Protein AF-0000000071563781 (afdb_homodimer)

Structure (mmCIF, N/CA/C/O backbone):
data_AF-0000000071563781-model_v1
#
loop_
_entity.id
_entity.type
_entity.pdbx_description
1 polymer 'Uncharacterized conserved protein'
#
loop_
_atom_site.group_PDB
_atom_site.id
_atom_site.type_symbol
_atom_site.label_atom_id
_atom_site.label_alt_id
_atom_site.label_comp_id
_atom_site.label_asym_id
_atom_site.label_entity_id
_atom_site.label_seq_id
_atom_site.pdbx_PDB_ins_code
_atom_site.Cartn_x
_atom_site.Cartn_y
_atom_site.Cartn_z
_atom_site.occupancy
_atom_site.B_iso_or_equiv
_atom_site.auth_seq_id
_atom_site.auth_comp_id
_atom_site.auth_asym_id
_atom_site.auth_atom_id
_atom_site.pdbx_PDB_model_num
ATOM 1 N N . MET A 1 1 ? 17.938 18.703 12.531 1 60.34 1 MET A N 1
ATOM 2 C CA . MET A 1 1 ? 17.703 17.344 12.023 1 60.34 1 MET A CA 1
ATOM 3 C C . MET A 1 1 ? 17.688 17.344 10.5 1 60.34 1 MET A C 1
ATOM 5 O O . MET A 1 1 ? 17.578 18.391 9.867 1 60.34 1 MET A O 1
ATOM 9 N N . GLY A 1 2 ? 18.047 16.312 9.844 1 83.38 2 GLY A N 1
ATOM 10 C CA . GLY A 1 2 ? 18.422 16.203 8.445 1 83.38 2 GLY A CA 1
ATOM 11 C C . GLY A 1 2 ? 17.234 15.984 7.523 1 83.38 2 GLY A C 1
ATOM 12 O O . GLY A 1 2 ? 16.078 16.047 7.961 1 83.38 2 GLY A O 1
ATOM 13 N N . GLU A 1 3 ? 17.297 16.219 6.383 1 94.19 3 GLU A N 1
ATOM 14 C CA . GLU A 1 3 ? 16.359 16 5.281 1 94.19 3 GLU A CA 1
ATOM 15 C C . GLU A 1 3 ? 16.484 14.602 4.695 1 94.19 3 GLU A C 1
ATOM 17 O O . GLU A 1 3 ? 17.609 14.117 4.488 1 94.19 3 GLU A O 1
ATOM 22 N N . VAL A 1 4 ? 15.281 13.969 4.625 1 95.5 4 VAL A N 1
ATOM 23 C CA . VAL A 1 4 ? 15.258 12.648 4.004 1 95.5 4 VAL A CA 1
ATOM 24 C C . VAL A 1 4 ? 14.414 12.688 2.734 1 95.5 4 VAL A C 1
ATOM 26 O O . VAL A 1 4 ? 13.492 13.492 2.619 1 95.5 4 VAL A O 1
ATOM 29 N N . HIS A 1 5 ? 14.797 11.805 1.803 1 97.94 5 HIS A N 1
ATOM 30 C CA . HIS A 1 5 ? 14.133 11.766 0.506 1 97.94 5 HIS A CA 1
ATOM 31 C C . HIS A 1 5 ? 13.531 10.391 0.242 1 97.94 5 HIS A C 1
ATOM 33 O O . HIS A 1 5 ? 13.914 9.406 0.873 1 97.94 5 HIS A O 1
ATOM 39 N N . GLY A 1 6 ? 12.531 10.422 -0.615 1 98.25 6 GLY A N 1
ATOM 40 C CA . GLY A 1 6 ? 11.898 9.195 -1.055 1 98.25 6 GLY A CA 1
ATOM 41 C C . GLY A 1 6 ? 11.086 9.359 -2.328 1 98.25 6 GLY A C 1
ATOM 42 O O . GLY A 1 6 ? 11.109 10.43 -2.949 1 98.25 6 GLY A O 1
ATOM 43 N N . SER A 1 7 ? 10.492 8.289 -2.729 1 98.75 7 SER A N 1
ATOM 44 C CA . SER A 1 7 ? 9.664 8.297 -3.932 1 98.75 7 SER A CA 1
ATOM 45 C C . SER A 1 7 ? 8.734 7.086 -3.971 1 98.75 7 SER A C 1
ATOM 47 O O . SER A 1 7 ? 8.914 6.133 -3.211 1 98.75 7 SER A O 1
ATOM 49 N N . CYS A 1 8 ? 7.754 7.258 -4.855 1 98.81 8 CYS A N 1
ATOM 50 C CA . CYS A 1 8 ? 7.02 6.039 -5.191 1 98.81 8 CYS A CA 1
ATOM 51 C C . CYS A 1 8 ? 7.918 5.043 -5.914 1 98.81 8 CYS A C 1
ATOM 53 O O . CYS A 1 8 ? 9.133 5.246 -6.004 1 98.81 8 CYS A O 1
ATOM 55 N N . HIS A 1 9 ? 7.363 3.973 -6.363 1 98.69 9 HIS A N 1
ATOM 56 C CA . HIS A 1 9 ? 8.203 2.932 -6.949 1 98.69 9 HIS A CA 1
ATOM 57 C C . HIS A 1 9 ? 8.633 3.305 -8.359 1 98.69 9 HIS A C 1
ATOM 59 O O . HIS A 1 9 ? 9.781 3.066 -8.75 1 98.69 9 HIS A O 1
ATOM 65 N N . CYS A 1 10 ? 7.75 3.865 -9.195 1 98.62 10 CYS A N 1
ATOM 66 C CA . CYS A 1 10 ? 8.016 4.105 -10.609 1 98.62 10 CYS A CA 1
ATOM 67 C C . CYS A 1 10 ? 8.789 5.402 -10.812 1 98.62 10 CYS A C 1
ATOM 69 O O . CYS A 1 10 ? 9.25 5.695 -11.914 1 98.62 10 CYS A O 1
ATOM 71 N N . GLY A 1 11 ? 8.844 6.246 -9.805 1 98.38 11 GLY A N 1
ATOM 72 C CA . GLY A 1 11 ? 9.617 7.477 -9.883 1 98.38 11 GLY A CA 1
ATOM 73 C C . GLY A 1 11 ? 8.789 8.68 -10.297 1 98.38 11 GLY A C 1
ATOM 74 O O . GLY A 1 11 ? 9.328 9.773 -10.492 1 98.38 11 GLY A O 1
ATOM 75 N N . ALA A 1 12 ? 7.496 8.547 -10.375 1 98.75 12 ALA A N 1
ATOM 76 C CA . ALA A 1 12 ? 6.648 9.641 -10.844 1 98.75 12 ALA A CA 1
ATOM 77 C C . ALA A 1 12 ? 6.34 10.617 -9.711 1 98.75 12 ALA A C 1
ATOM 79 O O . ALA A 1 12 ? 5.902 11.742 -9.953 1 98.75 12 ALA A O 1
ATOM 80 N N . VAL A 1 13 ? 6.406 10.219 -8.484 1 98.88 13 VAL A N 1
ATOM 81 C CA . VAL A 1 13 ? 6.156 11.047 -7.309 1 98.88 13 VAL A CA 1
ATOM 82 C C . VAL A 1 13 ? 7.359 10.992 -6.367 1 98.88 13 VAL A C 1
ATOM 84 O O . VAL A 1 13 ? 7.797 9.906 -5.977 1 98.88 13 VAL A O 1
ATOM 87 N N . HIS A 1 14 ? 7.902 12.094 -5.992 1 98.81 14 HIS A N 1
ATOM 88 C CA . HIS A 1 14 ? 9.023 1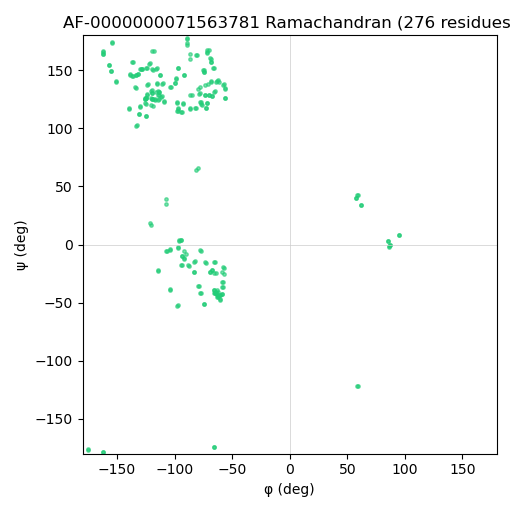2.219 -5.07 1 98.81 14 HIS A CA 1
ATOM 89 C C . HIS A 1 14 ? 8.641 13.023 -3.832 1 98.81 14 HIS A C 1
ATOM 91 O O . HIS A 1 14 ? 7.777 13.898 -3.902 1 98.81 14 HIS A O 1
ATOM 97 N N . VAL A 1 15 ? 9.32 12.703 -2.682 1 98.75 15 VAL A N 1
ATOM 98 C CA . VAL A 1 15 ? 9.07 13.453 -1.456 1 98.75 15 VAL A CA 1
ATOM 99 C C . VAL A 1 15 ? 10.398 13.859 -0.824 1 98.75 15 VAL A C 1
ATOM 101 O O . VAL A 1 15 ? 11.406 13.156 -0.963 1 98.75 15 VAL A O 1
ATOM 104 N N . SER A 1 16 ? 10.383 14.953 -0.236 1 98.56 16 SER A N 1
ATOM 105 C CA . SER A 1 16 ? 11.422 15.438 0.668 1 98.56 16 SER A CA 1
ATOM 106 C C . SER A 1 16 ? 10.836 15.836 2.02 1 98.56 16 SER A C 1
ATOM 108 O O . SER A 1 16 ? 9.883 16.625 2.084 1 98.56 16 SER A O 1
ATOM 110 N N . TYR A 1 17 ? 11.391 15.25 3.078 1 97.94 17 TYR A N 1
ATOM 111 C CA . TYR A 1 17 ? 10.898 15.5 4.43 1 97.94 17 TYR A CA 1
ATOM 112 C C . TYR A 1 17 ? 12.031 15.969 5.336 1 97.94 17 TYR A C 1
ATOM 114 O O . TYR A 1 17 ? 13.047 15.281 5.488 1 97.94 17 TYR A O 1
ATOM 122 N N . ALA A 1 18 ? 11.859 17.172 5.91 1 97.5 18 ALA A N 1
ATOM 123 C CA . ALA A 1 18 ? 12.844 17.75 6.824 1 97.5 18 ALA A CA 1
ATOM 124 C C . ALA A 1 18 ? 12.273 17.875 8.234 1 97.5 18 ALA A C 1
ATOM 126 O O . ALA A 1 18 ? 11.164 18.406 8.414 1 97.5 18 ALA A O 1
ATOM 127 N N . SER A 1 19 ? 12.984 17.391 9.156 1 94.75 19 SER A N 1
ATOM 128 C CA . SER A 1 19 ? 12.609 17.516 10.562 1 94.75 19 SER A CA 1
ATOM 129 C C . SER A 1 19 ? 13.82 17.375 11.477 1 94.75 19 SER A C 1
ATOM 131 O O . SER A 1 19 ? 14.812 16.734 11.102 1 94.75 19 SER A O 1
ATOM 133 N N . ASP A 1 20 ? 13.75 17.969 12.672 1 91.06 20 ASP A N 1
ATOM 134 C CA . ASP A 1 20 ? 14.812 17.812 13.664 1 91.06 20 ASP A CA 1
ATOM 135 C C . ASP A 1 20 ? 14.531 16.641 14.594 1 91.06 20 ASP A C 1
ATOM 137 O O . ASP A 1 20 ? 15.414 16.219 15.344 1 91.06 20 ASP A O 1
ATOM 141 N N . GLY A 1 21 ? 13.32 16.141 14.523 1 85.12 21 GLY A N 1
ATOM 142 C CA . GLY A 1 21 ? 12.938 15.039 15.375 1 85.12 21 GLY A CA 1
ATOM 143 C C . GLY A 1 21 ? 13.219 13.68 14.758 1 85.12 21 GLY A C 1
ATOM 144 O O . GLY A 1 21 ? 13.711 13.594 13.633 1 85.12 21 GLY A O 1
ATOM 145 N N . PRO A 1 22 ? 13.016 12.703 15.547 1 83.31 22 PRO A N 1
ATOM 146 C CA . PRO A 1 22 ? 13.195 11.344 15.031 1 83.31 22 PRO A CA 1
ATOM 147 C C . PRO A 1 22 ? 12.164 10.984 13.961 1 83.31 22 PRO A C 1
ATOM 149 O O . PRO A 1 22 ? 11.078 11.555 13.93 1 83.31 22 PRO A O 1
ATOM 152 N N . LEU A 1 23 ? 12.562 10.062 13.047 1 86.31 23 LEU A N 1
ATOM 153 C CA . LEU A 1 23 ? 11.625 9.5 12.078 1 86.31 23 LEU A CA 1
ATOM 154 C C . LEU A 1 23 ? 10.805 8.375 12.711 1 86.31 23 LEU A C 1
ATOM 156 O O . LEU A 1 23 ? 10.82 7.242 12.227 1 86.31 23 LEU A O 1
ATOM 160 N N . ALA A 1 24 ? 10.023 8.781 13.695 1 88.25 24 ALA A N 1
ATOM 161 C CA . ALA A 1 24 ? 9.211 7.789 14.398 1 88.25 24 ALA A CA 1
ATOM 162 C C . ALA A 1 24 ? 7.977 7.418 13.578 1 88.25 24 ALA A C 1
ATOM 164 O O . ALA A 1 24 ? 7.234 8.297 13.125 1 88.25 24 ALA A O 1
ATOM 165 N N . GLY A 1 25 ? 7.789 6.09 13.438 1 92.88 25 GLY A N 1
ATOM 166 C CA . GLY A 1 25 ? 6.648 5.598 12.688 1 92.88 25 GLY A CA 1
ATOM 167 C C . GLY A 1 25 ? 5.434 5.328 13.555 1 92.88 25 GLY A C 1
ATOM 168 O O . GLY A 1 25 ? 5.566 4.934 14.711 1 92.88 25 GLY A O 1
ATOM 169 N N . ARG A 1 26 ? 4.27 5.57 12.969 1 93.69 26 ARG A N 1
ATOM 170 C CA . ARG A 1 26 ? 2.988 5.238 13.578 1 93.69 26 ARG A CA 1
ATOM 171 C C . ARG A 1 26 ? 2.066 4.551 12.586 1 93.69 26 ARG A C 1
ATOM 173 O O . ARG A 1 26 ? 2.041 4.91 11.406 1 93.69 26 ARG A O 1
ATOM 180 N N . ARG A 1 27 ? 1.264 3.625 13.172 1 95.25 27 ARG A N 1
ATOM 181 C CA . ARG A 1 27 ? 0.258 2.955 12.352 1 95.25 27 ARG A CA 1
ATOM 182 C C . ARG A 1 27 ? -1.148 3.396 12.742 1 95.25 27 ARG A C 1
ATOM 184 O O . ARG A 1 27 ? -1.417 3.666 13.914 1 95.25 27 ARG A O 1
ATOM 191 N N . CYS A 1 28 ? -1.88 3.576 11.719 1 94.88 28 CYS A N 1
ATOM 192 C CA . CYS A 1 28 ? -3.297 3.848 11.938 1 94.88 28 CYS A CA 1
ATOM 193 C C . CYS A 1 28 ? -4.129 2.586 11.75 1 94.88 28 CYS A C 1
ATOM 195 O O . CYS A 1 28 ? -3.938 1.853 10.773 1 94.88 28 CYS A O 1
ATOM 197 N N . GLY A 1 29 ? -5.133 2.383 12.523 1 93.5 29 GLY A N 1
ATOM 198 C CA . GLY A 1 29 ? -5.922 1.161 12.5 1 93.5 29 GLY A CA 1
ATOM 199 C C . GLY A 1 29 ? -7.152 1.259 11.617 1 93.5 29 GLY A C 1
ATOM 200 O O . GLY A 1 29 ? -7.973 0.34 11.586 1 93.5 29 GLY A O 1
ATOM 201 N N . CYS A 1 30 ? -7.32 2.316 10.961 1 95.5 30 CYS A N 1
ATOM 202 C CA . CYS A 1 30 ? -8.5 2.424 10.109 1 95.5 30 CYS A CA 1
ATOM 203 C C . CYS A 1 30 ? -8.406 1.47 8.922 1 95.5 30 CYS A C 1
ATOM 205 O O . CYS A 1 30 ? -7.32 0.994 8.586 1 95.5 30 CYS A O 1
ATOM 207 N N . GLY A 1 31 ? -9.492 1.146 8.305 1 95.75 31 GLY A N 1
ATOM 208 C CA . GLY A 1 31 ? -9.562 0.153 7.242 1 95.75 31 GLY A CA 1
ATOM 209 C C . GLY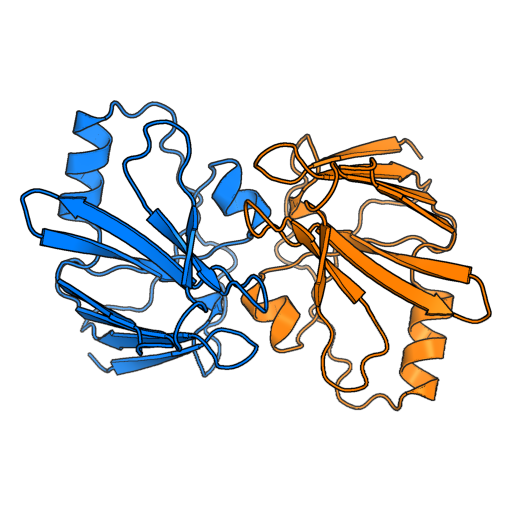 A 1 31 ? -8.664 0.475 6.059 1 95.75 31 GLY A C 1
ATOM 210 O O . GLY A 1 31 ? -8.109 -0.428 5.434 1 95.75 31 GLY A O 1
ATOM 211 N N . PHE A 1 32 ? -8.461 1.747 5.766 1 97.94 32 PHE A N 1
ATOM 212 C CA . PHE A 1 32 ? -7.633 2.143 4.629 1 97.94 32 PHE A CA 1
ATOM 213 C C . PHE A 1 32 ? -6.156 1.924 4.934 1 97.94 32 PHE A C 1
ATOM 215 O O . PHE A 1 32 ? -5.449 1.277 4.156 1 97.94 32 PHE A O 1
ATOM 222 N N . CYS A 1 33 ? -5.707 2.432 6.043 1 97.31 33 CYS A N 1
ATOM 223 C CA . CYS A 1 33 ? -4.289 2.375 6.383 1 97.31 33 CYS A CA 1
ATOM 224 C C . CYS A 1 33 ? -3.838 0.937 6.605 1 97.31 33 CYS A C 1
ATOM 226 O O . CYS A 1 33 ? -2.725 0.566 6.227 1 97.31 33 CYS A O 1
ATOM 228 N N . ARG A 1 34 ? -4.73 0.171 7.25 1 95.5 34 ARG A N 1
ATOM 229 C CA . ARG A 1 34 ? -4.398 -1.233 7.461 1 95.5 34 ARG A CA 1
ATOM 230 C C . ARG A 1 34 ? -4.188 -1.953 6.133 1 95.5 34 ARG A C 1
ATOM 232 O O . ARG A 1 34 ? -3.238 -2.725 5.98 1 95.5 34 ARG A O 1
ATOM 239 N N . ARG A 1 35 ? -5.023 -1.719 5.176 1 97.5 35 ARG A N 1
ATOM 240 C CA . ARG A 1 35 ? -4.957 -2.404 3.889 1 97.5 35 ARG A CA 1
ATOM 241 C C . ARG A 1 35 ? -3.734 -1.958 3.094 1 97.5 35 ARG A C 1
ATOM 243 O O . ARG A 1 35 ? -3.227 -2.703 2.254 1 97.5 35 ARG A O 1
ATOM 250 N N . HIS A 1 36 ? -3.207 -0.781 3.361 1 97.75 36 HIS A N 1
ATOM 251 C CA . HIS A 1 36 ? -2.033 -0.271 2.662 1 97.75 36 HIS A CA 1
ATOM 252 C C . HIS A 1 36 ? -0.753 -0.604 3.42 1 97.75 36 HIS A C 1
ATOM 254 O O . HIS A 1 36 ? 0.349 -0.403 2.904 1 97.75 36 HIS A O 1
ATOM 260 N N . GLY A 1 37 ? -0.897 -1.076 4.602 1 94.38 37 GLY A N 1
ATOM 261 C CA . GLY A 1 37 ? 0.282 -1.325 5.414 1 94.38 37 GLY A CA 1
ATOM 262 C C . GLY A 1 37 ? 1.082 -0.07 5.707 1 94.38 37 GLY A C 1
ATOM 263 O O . GLY A 1 37 ? 2.311 -0.117 5.801 1 94.38 37 GLY A O 1
ATOM 264 N N . SER A 1 38 ? 0.409 1.027 5.852 1 95 38 SER A N 1
ATOM 265 C CA . SER A 1 38 ? 1.101 2.309 5.945 1 95 38 SER A CA 1
ATOM 266 C C . SER A 1 38 ? 1.76 2.48 7.312 1 95 38 SER A C 1
ATOM 268 O O . SER A 1 38 ? 1.287 1.931 8.312 1 95 38 SER A O 1
ATOM 270 N N . LEU A 1 39 ? 2.857 3.176 7.32 1 95.25 39 LEU A N 1
ATOM 271 C CA . LEU A 1 39 ? 3.648 3.598 8.469 1 95.25 39 LEU A CA 1
ATOM 272 C C . LEU A 1 39 ? 4.02 5.074 8.367 1 95.25 39 LEU A C 1
ATOM 274 O O . LEU A 1 39 ? 5.016 5.422 7.727 1 95.25 39 LEU A O 1
ATOM 278 N N . TYR A 1 40 ? 3.303 5.926 9.117 1 96.62 40 TYR A N 1
ATOM 279 C CA . TYR A 1 40 ? 3.461 7.359 8.914 1 96.62 40 TYR A CA 1
ATOM 280 C C . TYR A 1 40 ? 4.438 7.945 9.93 1 96.62 40 TYR A C 1
ATOM 282 O O . TYR A 1 40 ? 4.574 7.434 11.039 1 96.62 40 TYR A O 1
ATOM 290 N N . THR A 1 41 ? 5.082 9.016 9.492 1 95.94 41 THR A N 1
ATOM 291 C CA . THR A 1 41 ? 5.77 9.914 10.414 1 95.94 41 THR A CA 1
ATOM 292 C C . THR A 1 41 ? 5.332 11.359 10.18 1 95.94 41 THR A C 1
ATOM 294 O O . THR A 1 41 ? 4.883 11.703 9.086 1 95.94 41 THR A O 1
ATOM 297 N N . SER A 1 42 ? 5.395 12.07 11.242 1 96.69 42 SER A N 1
ATOM 298 C CA . SER A 1 42 ? 5.086 13.492 11.188 1 96.69 42 SER A CA 1
ATOM 299 C C . SER A 1 42 ? 5.773 14.25 12.328 1 96.69 42 SER A C 1
ATOM 301 O O . SER A 1 42 ? 6.07 13.672 13.375 1 96.69 42 SER A O 1
ATOM 303 N N . ASP A 1 43 ? 6.094 15.453 12.055 1 96.69 43 ASP A N 1
ATOM 304 C CA . ASP A 1 43 ? 6.625 16.453 12.977 1 96.69 43 ASP A CA 1
ATOM 305 C C . ASP A 1 43 ? 6 17.828 12.711 1 96.69 43 ASP A C 1
ATOM 307 O O . ASP A 1 43 ? 6.176 18.406 11.633 1 96.69 43 ASP A O 1
ATOM 311 N N . PRO A 1 44 ? 5.25 18.328 13.766 1 96.75 44 PRO A N 1
ATOM 312 C CA . PRO A 1 44 ? 4.574 19.609 13.539 1 96.75 44 PRO A CA 1
ATOM 313 C C . PRO A 1 44 ? 5.543 20.719 13.141 1 96.75 44 PRO A C 1
ATOM 315 O O . PRO A 1 44 ? 5.145 21.688 12.492 1 96.75 44 PRO A O 1
ATOM 318 N N . ALA A 1 45 ? 6.832 20.562 13.438 1 96.5 45 ALA A N 1
ATOM 319 C CA . ALA A 1 45 ? 7.836 21.562 13.094 1 96.5 45 ALA A CA 1
ATOM 320 C C . ALA A 1 45 ? 8.531 21.219 11.781 1 96.5 45 ALA A C 1
ATOM 322 O O . ALA A 1 45 ? 9.438 21.922 11.344 1 96.5 45 ALA A O 1
ATOM 323 N N . GLY A 1 46 ? 8.086 20.156 11.148 1 97.25 46 GLY A N 1
ATOM 324 C CA . GLY A 1 46 ? 8.742 19.688 9.945 1 97.25 46 GLY A CA 1
ATOM 325 C C . GLY A 1 46 ? 8.203 20.312 8.672 1 97.25 46 GLY A C 1
ATOM 326 O O . GLY A 1 46 ? 7.328 21.188 8.734 1 97.25 46 GLY A O 1
ATOM 327 N N . ARG A 1 47 ? 8.836 19.938 7.555 1 98.25 47 ARG A N 1
ATOM 328 C CA . ARG A 1 47 ? 8.453 20.359 6.215 1 98.25 47 ARG A CA 1
ATOM 329 C C . ARG A 1 47 ? 8.43 19.188 5.246 1 98.25 47 ARG A C 1
ATOM 331 O O . ARG A 1 47 ? 9.328 18.344 5.262 1 98.25 47 ARG A O 1
ATOM 338 N N . LEU A 1 48 ? 7.359 19.141 4.449 1 98.75 48 LEU A N 1
ATOM 339 C CA . LEU A 1 48 ? 7.215 18.109 3.432 1 98.75 48 LEU A CA 1
ATOM 340 C C . LEU A 1 48 ? 6.992 18.734 2.055 1 98.75 48 LEU A C 1
ATOM 342 O O . LEU A 1 48 ? 6.129 19.594 1.891 1 98.75 48 LEU A O 1
ATOM 346 N N . ARG A 1 49 ? 7.816 18.328 1.173 1 98.81 49 ARG A N 1
ATOM 347 C CA . ARG A 1 49 ? 7.621 18.672 -0.233 1 98.81 49 ARG A CA 1
ATOM 348 C C . ARG A 1 49 ? 7.316 17.438 -1.063 1 98.81 49 ARG A C 1
ATOM 350 O O . ARG A 1 49 ? 8 16.422 -0.943 1 98.81 49 ARG A O 1
ATOM 357 N N . ILE A 1 50 ? 6.285 17.5 -1.867 1 98.88 50 ILE A N 1
ATOM 358 C CA . ILE A 1 50 ? 5.898 16.438 -2.789 1 98.88 50 ILE A CA 1
ATOM 359 C C . ILE A 1 50 ? 5.953 16.953 -4.227 1 98.88 50 ILE A C 1
ATOM 361 O O . ILE A 1 50 ? 5.363 17.984 -4.543 1 98.88 50 ILE A O 1
ATOM 365 N N . GLU A 1 51 ? 6.688 16.25 -5.016 1 98.81 51 GLU A N 1
ATOM 366 C CA . GLU A 1 51 ? 6.789 16.578 -6.438 1 98.81 51 GLU A CA 1
ATOM 367 C C . GLU A 1 51 ? 6.297 15.422 -7.301 1 98.81 51 GLU A C 1
ATOM 369 O O . GLU A 1 51 ? 6.723 14.273 -7.121 1 98.81 51 GLU A O 1
ATOM 374 N N . ALA A 1 52 ? 5.414 15.734 -8.266 1 98.75 52 ALA A N 1
ATOM 375 C CA . ALA A 1 52 ? 4.84 14.695 -9.109 1 98.75 52 ALA A CA 1
ATOM 376 C C . ALA A 1 52 ? 4.809 15.125 -10.57 1 98.75 52 ALA A C 1
ATOM 378 O O . ALA A 1 52 ? 4.594 16.297 -10.875 1 98.75 52 ALA A O 1
ATOM 379 N N . VAL A 1 53 ? 5.027 14.109 -11.398 1 98 53 VAL A N 1
ATOM 380 C CA . VAL A 1 53 ? 4.785 14.367 -12.812 1 98 53 VAL A CA 1
ATOM 381 C C . VAL A 1 53 ? 3.291 14.57 -13.055 1 98 53 VAL A C 1
ATOM 383 O O . VAL A 1 53 ? 2.463 14.148 -12.242 1 98 53 VAL A O 1
ATOM 386 N N . GLY A 1 54 ? 3.008 15.25 -14.133 1 96.5 54 GLY A N 1
ATOM 387 C CA . GLY A 1 54 ? 1.611 15.531 -14.422 1 96.5 54 GLY A CA 1
ATOM 388 C C . GLY A 1 54 ? 0.749 14.289 -14.492 1 96.5 54 GLY A C 1
ATOM 389 O O . GLY A 1 54 ? 1.09 13.336 -15.195 1 96.5 54 GLY A O 1
ATOM 390 N N . GLY A 1 55 ? -0.303 14.266 -13.734 1 96.5 55 GLY A N 1
ATOM 391 C CA . GLY A 1 55 ? -1.255 13.164 -13.781 1 96.5 55 GLY A CA 1
ATOM 392 C C . GLY A 1 55 ? -0.857 11.992 -12.898 1 96.5 55 GLY A C 1
ATOM 393 O O . GLY A 1 55 ? -1.577 11 -12.82 1 96.5 55 GLY A O 1
ATOM 394 N N . ALA A 1 56 ? 0.223 12.094 -12.148 1 97.94 56 ALA A N 1
ATOM 395 C CA . ALA A 1 56 ? 0.749 10.945 -11.414 1 97.94 56 ALA A CA 1
ATOM 396 C C . ALA A 1 56 ? 0.216 10.914 -9.984 1 97.94 56 ALA A C 1
ATOM 398 O O . ALA A 1 56 ? 0.329 9.898 -9.297 1 97.94 56 ALA A O 1
ATOM 399 N N . LEU A 1 57 ? -0.279 12.023 -9.539 1 98.12 57 LEU A N 1
ATOM 400 C CA . LEU A 1 57 ? -0.755 12.078 -8.156 1 98.12 57 LEU A CA 1
ATOM 401 C C . LEU A 1 57 ? -2.264 11.867 -8.094 1 98.12 57 LEU A C 1
ATOM 403 O O . LEU A 1 57 ? -3.027 12.633 -8.695 1 98.12 57 LEU A O 1
ATOM 407 N N . SER A 1 58 ? -2.666 10.836 -7.461 1 98 58 SER A N 1
ATOM 408 C CA . SER A 1 58 ? -4.074 10.555 -7.215 1 98 58 SER A CA 1
ATOM 409 C C . SER A 1 58 ? -4.457 10.867 -5.77 1 98 58 SER A C 1
ATOM 411 O O . SER A 1 58 ? -3.697 10.57 -4.848 1 98 58 SER A O 1
ATOM 413 N N . ARG A 1 59 ? -5.551 11.492 -5.559 1 98.5 59 ARG A N 1
ATOM 414 C CA . ARG A 1 59 ? -6.082 11.82 -4.238 1 98.5 59 ARG A CA 1
ATOM 415 C C . ARG A 1 59 ? -7.32 10.977 -3.924 1 98.5 59 ARG A C 1
ATOM 417 O O . ARG A 1 59 ? -8.281 10.969 -4.691 1 98.5 59 ARG A O 1
ATOM 424 N N . TYR A 1 60 ? -7.27 10.281 -2.859 1 98.81 60 TYR A N 1
ATOM 425 C CA . TYR A 1 60 ? -8.383 9.453 -2.402 1 98.81 60 TYR A CA 1
ATOM 426 C C . TYR A 1 60 ? -8.922 9.961 -1.071 1 98.81 60 TYR A C 1
ATOM 428 O O . TYR A 1 60 ? -8.156 10.266 -0.154 1 98.81 60 TYR A O 1
ATOM 436 N N . ARG A 1 61 ? -10.227 10.102 -1.007 1 98.25 61 ARG A N 1
ATOM 437 C CA . ARG A 1 61 ? -10.93 10.523 0.202 1 98.25 61 ARG A CA 1
ATOM 438 C C . ARG A 1 61 ? -11.992 9.508 0.6 1 98.25 61 ARG A C 1
ATOM 440 O O . ARG A 1 61 ? -12.555 8.828 -0.257 1 98.25 61 ARG A O 1
ATOM 447 N N . PHE A 1 62 ? -12.266 9.453 1.867 1 96.75 62 PHE A N 1
ATOM 448 C CA . PHE A 1 62 ? -13.336 8.602 2.385 1 96.75 62 PHE A CA 1
ATOM 449 C C . PHE A 1 62 ? -13.867 9.148 3.705 1 96.75 62 PHE A C 1
ATOM 451 O O . PHE A 1 62 ? -13.352 10.141 4.227 1 96.75 62 PHE A O 1
ATOM 458 N N . GLY A 1 63 ? -14.945 8.508 4.172 1 92.75 63 GLY A N 1
ATOM 459 C CA . GLY A 1 63 ? -15.5 8.953 5.441 1 92.75 63 GLY A CA 1
ATOM 460 C C . GLY A 1 63 ? -15.922 10.406 5.43 1 92.75 63 GLY A C 1
ATOM 461 O O . GLY A 1 63 ? -16.719 10.828 4.578 1 92.75 63 GLY A O 1
ATOM 462 N N . GLN A 1 64 ? -15.312 11.172 6.359 1 91.06 64 GLN A N 1
ATOM 463 C CA . GLN A 1 64 ? -15.664 12.578 6.492 1 91.06 64 GLN A CA 1
ATOM 464 C C . GLN A 1 64 ? -15.008 13.414 5.398 1 91.06 64 GLN A C 1
ATOM 466 O O . GLN A 1 64 ? -15.312 14.602 5.25 1 91.06 64 GLN A O 1
ATOM 471 N N . ARG A 1 65 ? -14.188 12.828 4.586 1 95.06 65 ARG A N 1
ATOM 472 C CA . ARG A 1 65 ? -13.562 13.453 3.428 1 95.06 65 ARG A CA 1
ATOM 473 C C . ARG A 1 65 ? -12.75 14.68 3.84 1 95.06 65 ARG A C 1
ATOM 475 O O . ARG A 1 65 ? -12.781 15.711 3.17 1 95.06 65 ARG A O 1
ATOM 482 N N . THR A 1 66 ? -11.977 14.531 4.992 1 94.94 66 THR A N 1
ATOM 483 C CA . THR A 1 66 ? -11.242 15.664 5.539 1 94.94 66 THR A CA 1
ATOM 484 C C . THR A 1 66 ? -9.758 15.547 5.219 1 94.94 66 THR A C 1
ATOM 486 O O . THR A 1 66 ? -8.977 16.438 5.547 1 94.94 66 THR A O 1
ATOM 489 N N . ALA A 1 67 ? -9.391 14.438 4.594 1 98 67 ALA A N 1
ATOM 490 C CA . ALA A 1 67 ? -7.98 14.25 4.254 1 98 67 ALA A CA 1
ATOM 491 C C . ALA A 1 67 ? -7.828 13.648 2.859 1 98 67 ALA A C 1
ATOM 493 O O . ALA A 1 67 ? -8.68 12.883 2.41 1 98 67 ALA A O 1
ATOM 494 N N . ASP A 1 68 ? -6.789 14.062 2.219 1 98.62 68 ASP A N 1
ATOM 495 C CA . ASP A 1 68 ? -6.379 13.469 0.95 1 98.62 68 ASP A CA 1
ATOM 496 C C . ASP A 1 68 ? -5.281 12.422 1.158 1 98.62 68 ASP A C 1
ATOM 498 O O . ASP A 1 68 ? -4.184 12.75 1.606 1 98.62 68 ASP A O 1
ATOM 502 N N . PHE A 1 69 ? -5.613 11.203 0.862 1 98.88 69 PHE A N 1
ATOM 503 C CA . PHE A 1 69 ? -4.574 10.18 0.781 1 98.88 69 PHE A CA 1
ATOM 504 C C . PHE A 1 69 ? -3.949 10.148 -0.608 1 98.88 69 PHE A C 1
ATOM 506 O O . PHE A 1 69 ? -4.641 9.922 -1.602 1 98.88 69 PHE A O 1
ATOM 513 N N . LEU A 1 70 ? -2.672 10.445 -0.668 1 98.94 70 LEU A N 1
ATOM 514 C CA . LEU A 1 70 ? -1.97 10.688 -1.923 1 98.94 70 LEU A CA 1
ATOM 515 C C . LEU A 1 70 ? -1.31 9.414 -2.436 1 98.94 70 LEU A C 1
ATOM 517 O O . LEU A 1 70 ? -0.39 8.891 -1.804 1 98.94 70 LEU A O 1
ATOM 521 N N . LEU A 1 71 ? -1.807 8.938 -3.574 1 98.88 71 LEU A N 1
ATOM 522 C CA . LEU A 1 71 ? -1.306 7.73 -4.215 1 98.88 71 LEU A CA 1
ATOM 523 C C . LEU A 1 71 ? -0.625 8.062 -5.539 1 98.88 71 LEU A C 1
ATOM 525 O O . LEU A 1 71 ? -1.031 8.992 -6.238 1 98.88 71 LEU A O 1
ATOM 529 N N . CYS A 1 72 ? 0.403 7.32 -5.855 1 98.88 72 CYS A N 1
ATOM 530 C CA . CYS A 1 72 ? 0.846 7.348 -7.246 1 98.88 72 CYS A CA 1
ATOM 531 C C . CYS A 1 72 ? -0.166 6.66 -8.156 1 98.88 72 CYS A C 1
ATOM 533 O O . CYS A 1 72 ? -0.503 5.496 -7.945 1 98.88 72 CYS A O 1
ATOM 535 N N . ALA A 1 73 ? -0.562 7.293 -9.188 1 98.19 73 ALA A N 1
ATOM 536 C CA . ALA A 1 73 ? -1.583 6.781 -10.094 1 98.19 73 ALA A CA 1
ATOM 537 C C . ALA A 1 73 ? -1.034 5.641 -10.953 1 98.19 73 ALA A C 1
ATOM 539 O O . ALA A 1 73 ? -1.799 4.898 -11.57 1 98.19 73 ALA A O 1
ATOM 540 N N . ARG A 1 74 ? 0.255 5.488 -11 1 98.12 74 ARG A N 1
ATOM 541 C CA . ARG A 1 74 ? 0.888 4.5 -11.867 1 98.12 74 ARG A CA 1
ATOM 542 C C . ARG A 1 74 ? 1.221 3.229 -11.094 1 98.12 74 ARG A C 1
ATOM 544 O O . ARG A 1 74 ? 0.758 2.141 -11.445 1 98.12 74 ARG A O 1
ATOM 551 N N . CYS A 1 75 ? 1.927 3.383 -9.984 1 98.81 75 CYS A N 1
ATOM 552 C CA . CYS A 1 75 ? 2.396 2.191 -9.289 1 98.81 75 CYS A CA 1
ATOM 553 C C . CYS A 1 75 ? 1.601 1.959 -8.008 1 98.81 75 CYS A C 1
ATOM 555 O O . CYS A 1 75 ? 1.786 0.945 -7.332 1 98.81 75 CYS A O 1
ATOM 557 N N . GLY A 1 76 ? 0.731 2.842 -7.621 1 98.75 76 GLY A N 1
ATOM 558 C CA . GLY A 1 76 ? -0.25 2.615 -6.57 1 98.75 76 GLY A CA 1
ATOM 559 C C . GLY A 1 76 ? 0.277 2.926 -5.184 1 98.75 76 GLY A C 1
ATOM 560 O O . GLY A 1 76 ? -0.465 2.854 -4.203 1 98.75 76 GLY A O 1
ATOM 561 N N . VAL A 1 77 ? 1.545 3.35 -5.078 1 98.88 77 VAL A N 1
ATOM 562 C CA . VAL A 1 77 ? 2.156 3.547 -3.77 1 98.88 77 VAL A CA 1
ATOM 563 C C . VAL A 1 77 ? 1.483 4.715 -3.053 1 98.88 77 VAL A C 1
ATOM 565 O O . VAL A 1 77 ? 1.271 5.773 -3.646 1 98.88 77 VAL A O 1
ATOM 568 N N . LEU A 1 78 ? 1.039 4.469 -1.809 1 98.88 78 LEU A N 1
ATOM 569 C CA . LEU A 1 78 ? 0.592 5.523 -0.908 1 98.88 78 LEU A CA 1
ATOM 570 C C . LEU A 1 78 ? 1.775 6.336 -0.393 1 98.88 78 LEU A C 1
ATOM 572 O O . LEU A 1 78 ? 2.613 5.82 0.349 1 98.88 78 LEU A O 1
ATOM 576 N N . VAL A 1 79 ? 1.842 7.641 -0.693 1 98.81 79 VAL A N 1
ATOM 577 C CA . VAL A 1 79 ? 3.062 8.391 -0.422 1 98.81 79 VAL A CA 1
ATOM 578 C C . VAL A 1 79 ? 2.871 9.258 0.817 1 98.81 79 VAL A C 1
ATOM 580 O O . VAL A 1 79 ? 3.805 9.453 1.601 1 98.81 79 VAL A O 1
ATOM 583 N N . ALA A 1 80 ? 1.684 9.844 0.966 1 98.88 80 ALA A N 1
ATOM 584 C CA . ALA A 1 80 ? 1.433 10.797 2.047 1 98.88 80 ALA A CA 1
ATOM 585 C C . ALA A 1 80 ? -0.065 10.977 2.277 1 98.88 80 ALA A C 1
ATOM 587 O O . ALA A 1 80 ? -0.885 10.492 1.496 1 98.88 80 ALA A O 1
ATOM 588 N N . VAL A 1 81 ? -0.384 11.555 3.354 1 98.88 81 VAL A N 1
ATOM 589 C CA . VAL A 1 81 ? -1.726 12.047 3.654 1 98.88 81 VAL A CA 1
ATOM 590 C C . VAL A 1 81 ? -1.675 13.539 3.969 1 98.88 81 VAL A C 1
ATOM 592 O O . VAL A 1 81 ? -0.741 14.008 4.621 1 98.88 81 VAL A O 1
ATOM 595 N N . THR A 1 82 ? -2.654 14.312 3.451 1 98.88 82 THR A N 1
ATOM 596 C CA . THR A 1 82 ? -2.664 15.75 3.701 1 98.88 82 THR A CA 1
ATOM 597 C C . THR A 1 82 ? -4.074 16.234 4.027 1 98.88 82 THR A C 1
ATOM 599 O O . THR A 1 82 ? -5.055 15.547 3.729 1 98.88 82 THR A O 1
ATOM 602 N N . ALA A 1 83 ? -4.129 17.297 4.68 1 98.56 83 ALA A N 1
ATOM 603 C CA . ALA A 1 83 ? -5.379 18 4.957 1 98.56 83 ALA A CA 1
ATOM 604 C C . ALA A 1 83 ? -5.148 19.5 5.102 1 98.56 83 ALA A C 1
ATOM 606 O O . ALA A 1 83 ? -4.145 19.922 5.672 1 98.56 83 ALA A O 1
ATOM 607 N N . GLU A 1 84 ? -6.086 20.266 4.57 1 97.75 84 GLU A N 1
ATOM 608 C CA . GLU A 1 84 ? -6.074 21.703 4.82 1 97.75 84 GLU A CA 1
ATOM 609 C C . GLU A 1 84 ? -6.719 22.031 6.16 1 97.75 84 GLU A C 1
ATOM 611 O O . GLU A 1 84 ? -7.898 21.75 6.375 1 97.75 84 GLU A O 1
ATOM 616 N N . ILE A 1 85 ? -5.949 22.594 7.035 1 97.5 85 ILE A N 1
ATOM 617 C CA . ILE A 1 85 ? -6.426 22.984 8.359 1 97.5 85 ILE A CA 1
ATOM 618 C C . ILE A 1 85 ? -6.141 24.469 8.602 1 97.5 85 ILE A C 1
ATOM 620 O O . ILE A 1 85 ? -4.98 24.859 8.719 1 97.5 85 ILE A O 1
ATOM 624 N N . ASP A 1 86 ? -7.176 25.266 8.633 1 94.44 86 ASP A N 1
ATOM 625 C CA . ASP A 1 86 ? -7.066 26.688 8.891 1 94.44 86 ASP A CA 1
ATOM 626 C C . ASP A 1 86 ? -6.148 27.359 7.867 1 94.44 86 ASP A C 1
ATOM 628 O O . ASP A 1 86 ? -5.25 28.125 8.234 1 94.44 86 ASP A O 1
ATOM 632 N N . GLY A 1 87 ? -6.262 26.953 6.691 1 96.19 87 GLY A N 1
ATOM 633 C CA . GLY A 1 87 ? -5.547 27.578 5.594 1 96.19 87 GLY A CA 1
ATOM 634 C C . GLY A 1 87 ? -4.145 27.031 5.402 1 96.19 87 GLY A C 1
ATOM 635 O O . GLY A 1 87 ? -3.4 27.5 4.539 1 96.19 87 GLY A O 1
ATOM 636 N N . THR A 1 88 ? -3.748 26.125 6.207 1 97.56 88 THR A N 1
ATOM 637 C CA . THR A 1 88 ? -2.424 25.516 6.117 1 97.56 88 THR A CA 1
ATOM 638 C C . THR A 1 88 ? -2.529 24.047 5.695 1 97.56 88 THR A C 1
ATOM 640 O O . THR A 1 88 ? -3.334 23.297 6.25 1 97.56 88 THR A O 1
ATOM 643 N N . LEU A 1 89 ? -1.771 23.719 4.617 1 98.69 89 LEU A N 1
ATOM 644 C CA . LEU A 1 89 ? -1.693 22.312 4.254 1 98.69 89 LEU A CA 1
ATOM 645 C C . LEU A 1 89 ? -0.771 21.547 5.203 1 98.69 89 LEU A C 1
ATOM 647 O O . LEU A 1 89 ? 0.398 21.906 5.355 1 98.69 89 LEU A O 1
ATOM 651 N N . ARG A 1 90 ? -1.325 20.547 5.891 1 98.81 90 ARG A N 1
ATOM 652 C CA . ARG A 1 90 ? -0.597 19.688 6.828 1 98.81 90 ARG A CA 1
ATOM 653 C C . ARG A 1 90 ? -0.614 18.234 6.375 1 98.81 90 ARG A C 1
ATOM 655 O O . ARG A 1 90 ? -1.33 17.891 5.434 1 98.81 90 ARG A O 1
ATOM 662 N N . GLY A 1 91 ? 0.265 17.453 7.016 1 98.69 91 GLY A N 1
ATOM 663 C CA . GLY A 1 91 ? 0.204 16.094 6.539 1 98.69 91 GLY A CA 1
ATOM 664 C C . GLY A 1 91 ? 1.095 15.141 7.32 1 98.69 91 GLY A C 1
ATOM 665 O O . GLY A 1 91 ? 1.55 15.477 8.414 1 98.69 91 GLY A O 1
ATOM 666 N N . GLY A 1 92 ? 1.138 13.953 6.91 1 98.44 92 GLY A N 1
ATOM 667 C CA . GLY A 1 92 ? 2.074 12.891 7.234 1 98.44 92 GLY A CA 1
ATOM 668 C C . GLY A 1 92 ? 2.652 12.211 6.008 1 98.44 92 GLY A C 1
ATOM 669 O O . GLY A 1 92 ? 2.016 12.172 4.953 1 98.44 92 GLY A O 1
ATOM 670 N N . VAL A 1 93 ? 3.836 11.727 6.172 1 98.56 93 VAL A N 1
ATOM 671 C CA . VAL A 1 93 ? 4.477 11.047 5.051 1 98.56 93 VAL A CA 1
ATOM 672 C C . VAL A 1 93 ? 4.691 9.578 5.391 1 98.56 93 VAL A C 1
ATOM 674 O O . VAL A 1 93 ? 5.02 9.234 6.527 1 98.56 93 VAL A O 1
ATOM 677 N N . ASN A 1 94 ? 4.445 8.703 4.422 1 98.19 94 ASN A N 1
ATOM 678 C CA . ASN A 1 94 ? 4.664 7.27 4.582 1 98.19 94 ASN A CA 1
ATOM 679 C C . ASN A 1 94 ? 6.148 6.926 4.609 1 98.19 94 ASN A C 1
ATOM 681 O O . ASN A 1 94 ? 6.867 7.176 3.637 1 98.19 94 ASN A O 1
ATOM 685 N N . LEU A 1 95 ? 6.602 6.324 5.629 1 96.69 95 LEU A N 1
ATOM 686 C CA . LEU A 1 95 ? 8.016 5.996 5.785 1 96.69 95 LEU A CA 1
ATOM 687 C C . LEU A 1 95 ? 8.445 4.938 4.773 1 96.69 95 LEU A C 1
ATOM 689 O O . LEU A 1 95 ? 9.625 4.828 4.449 1 96.69 95 LEU A O 1
ATOM 693 N N . ALA A 1 96 ? 7.484 4.207 4.293 1 96.19 96 ALA A N 1
ATOM 694 C CA . ALA A 1 96 ? 7.785 3.1 3.389 1 96.19 96 ALA A CA 1
ATOM 695 C C . ALA A 1 96 ? 8.375 3.607 2.076 1 96.19 96 ALA A C 1
ATOM 697 O O . ALA A 1 96 ? 8.977 2.84 1.319 1 96.19 96 ALA A O 1
ATOM 698 N N . VAL A 1 97 ? 8.266 4.898 1.769 1 97.81 97 VAL A N 1
ATOM 699 C CA . VAL A 1 97 ? 8.711 5.402 0.475 1 97.81 97 VAL A CA 1
ATOM 700 C C . VAL A 1 97 ? 10.117 5.977 0.604 1 97.81 97 VAL A C 1
ATOM 702 O O . VAL A 1 97 ? 10.727 6.387 -0.39 1 97.81 97 VAL A O 1
ATOM 705 N N . MET A 1 98 ? 10.656 5.98 1.821 1 96.44 98 MET A N 1
ATOM 706 C CA . MET A 1 98 ? 11.93 6.652 2.049 1 96.44 98 MET A CA 1
ATOM 707 C C . MET A 1 98 ? 13.086 5.844 1.472 1 96.44 98 MET A C 1
ATOM 709 O O . MET A 1 98 ? 13.039 4.613 1.455 1 96.44 98 MET A O 1
ATOM 713 N N . ASP A 1 99 ? 14.062 6.578 1.088 1 94.12 99 ASP A N 1
ATOM 714 C CA . ASP A 1 99 ? 15.305 5.992 0.597 1 94.12 99 ASP A CA 1
ATOM 715 C C . ASP A 1 99 ? 16.516 6.609 1.297 1 94.12 99 ASP A C 1
ATOM 717 O O . ASP A 1 99 ? 16.75 7.816 1.192 1 94.12 99 ASP A O 1
ATOM 721 N N . PRO A 1 100 ? 17.375 5.906 2.039 1 91.19 100 PRO A N 1
ATOM 722 C CA . PRO A 1 100 ? 17.203 4.453 2.127 1 91.19 100 PRO A CA 1
ATOM 723 C C . PRO A 1 100 ? 15.992 4.051 2.971 1 91.19 100 PRO A C 1
ATOM 725 O O . PRO A 1 100 ? 15.453 4.875 3.713 1 91.19 100 PRO A O 1
ATOM 728 N N . PRO A 1 101 ? 15.609 2.801 2.846 1 89.06 101 PRO A N 1
ATOM 729 C CA . PRO A 1 101 ? 14.461 2.344 3.627 1 89.06 101 PRO A CA 1
ATOM 730 C C . PRO A 1 101 ? 14.656 2.529 5.129 1 89.06 101 PRO A C 1
ATOM 732 O O . PRO A 1 101 ? 15.75 2.311 5.645 1 89.06 101 PRO A O 1
ATOM 735 N N . VAL A 1 102 ? 13.555 2.986 5.68 1 83.69 102 VAL A N 1
ATOM 736 C CA . VAL A 1 102 ? 13.508 3.064 7.137 1 83.69 102 VAL A CA 1
ATOM 737 C C . VAL A 1 102 ? 12.906 1.78 7.699 1 83.69 102 VAL A C 1
ATOM 739 O O . VAL A 1 102 ? 11.781 1.407 7.352 1 83.69 102 VAL A O 1
ATOM 742 N N . PRO A 1 103 ? 13.633 1.124 8.508 1 78.38 103 PRO A N 1
ATOM 743 C CA . PRO A 1 103 ? 13.094 -0.113 9.078 1 78.38 103 PRO A CA 1
ATOM 744 C C . PRO A 1 103 ? 11.891 0.131 9.984 1 78.38 103 PRO A C 1
ATOM 746 O O . PRO A 1 103 ? 11.898 1.062 10.797 1 78.38 103 PRO A O 1
ATOM 749 N N . ALA A 1 104 ? 10.875 -0.705 9.664 1 75.44 104 ALA A N 1
ATOM 750 C CA . ALA A 1 104 ? 9.734 -0.648 10.578 1 75.44 104 ALA A CA 1
ATOM 751 C C . ALA A 1 104 ? 10.062 -1.336 11.898 1 75.44 104 ALA A C 1
ATOM 753 O O . ALA A 1 104 ? 10.625 -2.434 11.914 1 75.44 104 ALA A O 1
ATOM 754 N N . ALA A 1 105 ? 9.789 -0.543 12.945 1 73.44 105 ALA A N 1
ATOM 755 C CA . ALA A 1 105 ? 9.938 -1.173 14.258 1 73.44 105 ALA A CA 1
ATOM 756 C C . ALA A 1 105 ? 8.742 -2.066 14.578 1 73.44 105 ALA A C 1
ATOM 758 O O . ALA A 1 105 ? 7.598 -1.727 14.25 1 73.44 105 ALA A O 1
ATOM 759 N N . ALA A 1 106 ? 9.023 -3.229 15.078 1 72.06 106 ALA A N 1
ATOM 760 C CA . ALA A 1 106 ? 7.996 -4.203 15.43 1 72.06 106 ALA A CA 1
ATOM 761 C C . ALA A 1 106 ? 7.008 -3.621 16.438 1 72.06 106 ALA A C 1
ATOM 763 O O . ALA A 1 106 ? 5.848 -4.031 16.484 1 72.06 106 ALA A O 1
ATOM 764 N N . ASP A 1 107 ? 7.398 -2.709 17.156 1 80.81 107 ASP A N 1
ATOM 765 C CA . ASP A 1 107 ? 6.57 -2.215 18.25 1 80.81 107 ASP A CA 1
ATOM 766 C C . ASP A 1 107 ? 5.984 -0.845 17.922 1 80.81 107 ASP A C 1
ATOM 768 O O . ASP A 1 107 ? 5.867 0.015 18.797 1 80.81 107 ASP A O 1
ATOM 772 N N . VAL A 1 108 ? 5.625 -0.702 16.75 1 87.12 108 VAL A N 1
ATOM 773 C CA . VAL A 1 108 ? 4.98 0.55 16.359 1 87.12 108 VAL A CA 1
ATOM 774 C C . VAL A 1 108 ? 3.521 0.543 16.812 1 87.12 108 VAL A C 1
ATOM 776 O O . VAL A 1 108 ? 2.783 -0.402 16.531 1 87.12 108 VAL A O 1
ATOM 779 N N . PRO A 1 109 ? 3.143 1.504 17.594 1 85.31 109 PRO A N 1
ATOM 780 C CA . PRO A 1 109 ? 1.761 1.57 18.078 1 85.31 109 PRO A CA 1
ATOM 781 C C . PRO A 1 109 ? 0.749 1.708 16.938 1 85.31 109 PRO A C 1
ATOM 783 O O . PRO A 1 109 ? 1.028 2.369 15.93 1 85.31 109 PRO A O 1
ATOM 786 N N . VAL A 1 110 ? -0.344 1.008 17.094 1 92.75 110 VAL A N 1
ATOM 787 C CA . VAL A 1 110 ? -1.49 1.209 16.219 1 92.75 110 VAL A CA 1
ATOM 788 C C . VAL A 1 110 ? -2.508 2.123 16.891 1 92.75 110 VAL A C 1
ATOM 790 O O . VAL A 1 110 ? -2.977 1.833 18 1 92.75 110 VAL A O 1
ATOM 793 N N . MET A 1 111 ? -2.773 3.205 16.203 1 94.56 111 MET A N 1
ATOM 794 C CA . MET A 1 111 ? -3.713 4.184 16.734 1 94.56 111 MET A CA 1
ATOM 795 C C . MET A 1 111 ? -5.09 4.02 16.109 1 94.56 111 MET A C 1
ATOM 797 O O . MET A 1 111 ? -5.203 3.725 14.914 1 94.56 111 MET A O 1
ATOM 801 N N . ASN A 1 112 ? -6.059 4.152 16.969 1 94.25 112 ASN A N 1
ATOM 802 C CA . ASN A 1 112 ? -7.441 4.098 16.516 1 94.25 112 ASN A CA 1
ATOM 803 C C . ASN A 1 112 ? -8.164 5.418 16.766 1 94.25 112 ASN A C 1
ATOM 805 O O . ASN A 1 112 ? -8.25 5.883 17.906 1 94.25 112 ASN A O 1
ATOM 809 N N . PHE A 1 113 ? -8.703 5.961 15.688 1 94.81 113 PHE A N 1
ATOM 810 C CA . PHE A 1 113 ? -9.312 7.281 15.805 1 94.81 113 PHE A CA 1
ATOM 811 C C . PHE A 1 113 ? -10.781 7.234 15.422 1 94.81 113 PHE A C 1
ATOM 813 O O . PHE A 1 113 ? -11.391 8.273 15.141 1 94.81 113 PHE A O 1
ATOM 820 N N . ASP A 1 114 ? -11.406 6.105 15.375 1 91.06 114 ASP A N 1
ATOM 821 C CA . ASP A 1 114 ? -12.758 5.906 14.859 1 91.06 114 ASP A CA 1
ATOM 822 C C . ASP A 1 114 ? -13.789 6.66 15.703 1 91.06 114 ASP A C 1
ATOM 824 O O . ASP A 1 114 ? -14.828 7.074 15.188 1 91.06 114 ASP A O 1
ATOM 828 N N . ALA A 1 115 ? -13.445 6.91 16.922 1 93.75 115 ALA A N 1
ATOM 829 C CA . ALA A 1 115 ? -14.414 7.512 17.828 1 93.75 115 ALA A CA 1
ATOM 830 C C . ALA A 1 115 ? -14.312 9.031 17.812 1 93.75 115 ALA A C 1
ATOM 832 O O . ALA A 1 115 ? -15.141 9.727 18.406 1 93.75 115 ALA A O 1
ATOM 833 N N . GLU A 1 116 ? -13.367 9.547 17.125 1 95.25 116 GLU A N 1
ATOM 834 C CA . GLU A 1 116 ? -13.172 10.992 17.109 1 95.25 116 GLU A CA 1
ATOM 835 C C . GLU A 1 116 ? -14.25 11.688 16.281 1 95.25 116 GLU A C 1
ATOM 837 O O . GLU A 1 116 ? -14.617 11.219 15.203 1 95.25 116 GLU A O 1
ATOM 842 N N . THR A 1 117 ? -14.719 12.812 16.859 1 95.25 117 THR A N 1
ATOM 843 C CA . THR A 1 117 ? -15.5 13.742 16.047 1 95.25 117 THR A CA 1
ATOM 844 C C . THR A 1 117 ? -14.617 14.453 15.023 1 95.25 117 THR A C 1
ATOM 846 O O . THR A 1 117 ? -13.383 14.375 15.109 1 95.25 117 THR A O 1
ATOM 849 N N . GLU A 1 118 ? -15.273 15.094 14.117 1 94.88 118 GLU A N 1
ATOM 850 C CA . GLU A 1 118 ? -14.5 15.844 13.125 1 94.88 118 GLU A CA 1
ATOM 851 C C . GLU A 1 118 ? -13.617 16.891 13.797 1 94.88 118 GLU A C 1
ATOM 853 O O . GLU A 1 118 ? -12.469 17.094 13.391 1 94.88 118 GLU A O 1
ATOM 858 N N . SER A 1 119 ? -14.258 17.578 14.805 1 95.62 119 SER A N 1
ATOM 859 C CA . SER A 1 119 ? -13.5 18.625 15.492 1 95.62 119 SER A CA 1
ATOM 860 C C . SER A 1 119 ? -12.305 18.031 16.234 1 95.62 119 SER A C 1
ATOM 862 O O . SER A 1 119 ? -11.219 18.609 16.234 1 95.62 119 SER A O 1
ATOM 864 N N . GLU A 1 120 ? -12.43 16.938 16.875 1 96.25 120 GLU A N 1
ATOM 865 C CA . GLU A 1 120 ? -11.344 16.281 17.594 1 96.25 120 GLU A CA 1
ATOM 866 C C . GLU A 1 120 ? -10.25 15.812 16.625 1 96.25 120 GLU A C 1
ATOM 868 O O . GLU A 1 120 ? -9.062 15.938 16.922 1 96.25 120 GLU A O 1
ATOM 873 N N . ARG A 1 121 ? -10.711 15.305 15.539 1 96.56 121 ARG A N 1
ATOM 874 C CA . ARG A 1 121 ? -9.805 14.828 14.508 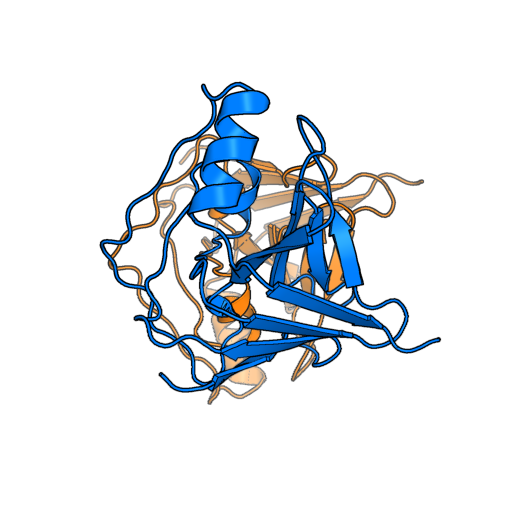1 96.56 121 ARG A CA 1
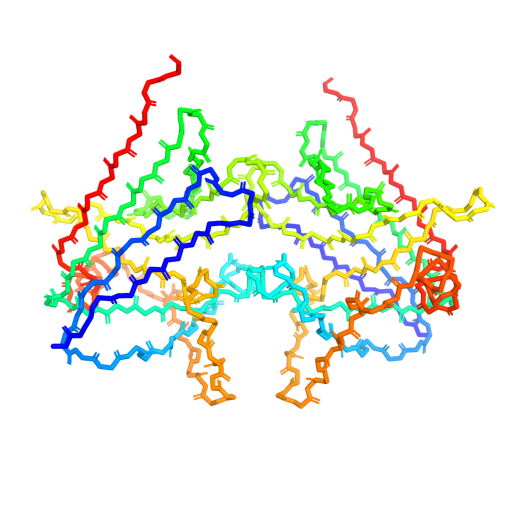ATOM 875 C C . ARG A 1 121 ? -8.953 15.961 13.953 1 96.56 121 ARG A C 1
ATOM 877 O O . ARG A 1 121 ? -7.73 15.836 13.844 1 96.56 121 ARG A O 1
ATOM 884 N N . THR A 1 122 ? -9.562 17.078 13.68 1 96.81 122 THR A N 1
ATOM 885 C CA . THR A 1 122 ? -8.859 18.25 13.156 1 96.81 122 THR A CA 1
ATOM 886 C C . THR A 1 122 ? -7.867 18.781 14.18 1 96.81 122 THR A C 1
ATOM 888 O O . THR A 1 122 ? -6.742 19.141 13.836 1 96.81 122 THR A O 1
ATOM 891 N N . ALA A 1 123 ? -8.297 18.812 15.445 1 97.62 123 ALA A N 1
ATOM 892 C CA . ALA A 1 123 ? -7.426 19.297 16.5 1 97.62 123 ALA A CA 1
ATOM 893 C C . ALA A 1 123 ? -6.191 18.406 16.656 1 97.62 123 ALA A C 1
ATOM 895 O O . ALA A 1 123 ? -5.074 18.906 16.812 1 97.62 123 ALA A O 1
ATOM 896 N N . ARG A 1 124 ? -6.41 17.125 16.625 1 97.25 124 ARG A N 1
ATOM 897 C CA . ARG A 1 124 ? -5.289 16.188 16.719 1 97.25 124 ARG A CA 1
ATOM 898 C C . ARG A 1 124 ? -4.32 16.375 15.57 1 97.25 124 ARG A C 1
ATOM 900 O O . ARG A 1 124 ? -3.104 16.422 15.766 1 97.25 124 ARG A O 1
ATOM 907 N N . ARG A 1 125 ? -4.855 16.453 14.352 1 97.94 125 ARG A N 1
ATOM 908 C CA . ARG A 1 125 ? -4.027 16.625 13.156 1 97.94 125 ARG A CA 1
ATOM 909 C C . ARG A 1 125 ? -3.254 17.938 13.203 1 97.94 125 ARG A C 1
ATOM 911 O O . ARG A 1 125 ? -2.082 17.984 12.82 1 97.94 125 ARG A O 1
ATOM 918 N N . ARG A 1 126 ? -3.912 19.016 13.672 1 97.75 126 ARG A N 1
ATOM 919 C CA . ARG A 1 126 ? -3.252 20.312 13.828 1 97.75 126 ARG A CA 1
ATOM 920 C C . ARG A 1 126 ? -2.047 20.203 14.75 1 97.75 126 ARG A C 1
ATOM 922 O O . ARG A 1 126 ? -1 20.797 14.484 1 97.75 126 ARG A O 1
ATOM 929 N N . ARG A 1 127 ? -2.168 19.406 15.742 1 97.31 127 ARG A N 1
ATOM 930 C CA . ARG A 1 127 ? -1.144 19.297 16.766 1 97.31 127 ARG A CA 1
ATOM 931 C C . ARG A 1 127 ? 0.011 18.422 16.297 1 97.31 127 ARG A C 1
ATOM 933 O O . ARG A 1 127 ? 1.172 18.688 16.609 1 97.31 127 ARG A O 1
ATOM 940 N N . ASN A 1 128 ? -0.283 17.375 15.523 1 96.75 128 ASN A N 1
ATOM 941 C CA . ASN A 1 128 ? 0.697 16.312 15.398 1 96.75 128 ASN A CA 1
ATOM 942 C C . ASN A 1 128 ? 1.245 16.219 13.977 1 96.75 128 ASN A C 1
ATOM 944 O O . ASN A 1 128 ? 2.314 15.648 13.75 1 96.75 128 ASN A O 1
ATOM 948 N N . TRP A 1 129 ? 0.521 16.734 12.953 1 98.12 129 TRP A N 1
ATOM 949 C CA . TRP A 1 129 ? 0.927 16.547 11.562 1 98.12 129 TRP A CA 1
ATOM 950 C C . TRP A 1 129 ? 2.008 17.547 11.172 1 98.12 129 TRP A C 1
ATOM 952 O O . TRP A 1 129 ? 2.225 18.547 11.875 1 98.12 129 TRP A O 1
ATOM 962 N N . ILE A 1 130 ? 2.668 17.281 10.109 1 98.19 130 ILE A N 1
ATOM 963 C CA . ILE A 1 130 ? 3.658 18.188 9.555 1 98.19 130 ILE A CA 1
ATOM 964 C C . ILE A 1 130 ? 3.016 19.547 9.305 1 98.19 130 ILE A C 1
ATOM 966 O O . ILE A 1 130 ? 1.962 19.641 8.672 1 98.19 130 ILE A O 1
ATOM 970 N N . GLY A 1 131 ? 3.703 20.578 9.711 1 97.69 131 GLY A N 1
ATOM 971 C CA . GLY A 1 131 ? 3.076 21.891 9.719 1 97.69 131 GLY A CA 1
ATOM 972 C C . GLY A 1 131 ? 3.221 22.641 8.398 1 97.69 131 GLY A C 1
ATOM 973 O O . GLY A 1 131 ? 2.518 23.625 8.148 1 97.69 131 GLY A O 1
ATOM 974 N N . HIS A 1 132 ? 4.164 22.219 7.551 1 96.88 132 HIS A N 1
ATOM 975 C CA . HIS A 1 132 ? 4.383 22.844 6.246 1 96.88 132 HIS A CA 1
ATOM 976 C C . HIS A 1 132 ? 4.457 21.797 5.145 1 96.88 132 HIS A C 1
ATOM 978 O O . HIS A 1 132 ? 5.418 21.031 5.074 1 96.88 132 HIS A O 1
ATOM 984 N N . VAL A 1 133 ? 3.441 21.781 4.242 1 98.81 133 VAL A N 1
ATOM 985 C CA . VAL A 1 133 ? 3.414 20.844 3.121 1 98.81 133 VAL A CA 1
ATOM 986 C C . VAL A 1 133 ? 3.281 21.625 1.811 1 98.81 133 VAL A C 1
ATOM 988 O O . VAL A 1 133 ? 2.457 22.531 1.7 1 98.81 133 VAL A O 1
ATOM 991 N N . GLU A 1 134 ? 4.141 21.312 0.897 1 98.62 134 GLU A N 1
ATOM 992 C CA . GLU A 1 134 ? 4.07 21.844 -0.46 1 98.62 134 GLU A CA 1
ATOM 993 C C . GLU A 1 134 ? 3.924 20.734 -1.486 1 98.62 134 GLU A C 1
ATOM 995 O O . GLU A 1 134 ? 4.66 19.75 -1.444 1 98.62 134 GLU A O 1
ATOM 1000 N N . ILE A 1 135 ? 2.986 20.891 -2.412 1 98.62 135 ILE A N 1
ATOM 1001 C CA . ILE A 1 135 ? 2.803 19.938 -3.504 1 98.62 135 ILE A CA 1
ATOM 1002 C C . ILE A 1 135 ? 3.002 20.641 -4.844 1 98.62 135 ILE A C 1
ATOM 1004 O O . ILE A 1 135 ? 2.357 21.656 -5.117 1 98.62 135 ILE A O 1
ATOM 1008 N N . ARG A 1 136 ? 3.912 20.062 -5.605 1 98 136 ARG A N 1
ATOM 1009 C CA . ARG A 1 136 ? 4.188 20.562 -6.949 1 98 136 ARG A CA 1
ATOM 1010 C C . ARG A 1 136 ? 3.898 19.5 -8 1 98 136 ARG A C 1
ATOM 1012 O O . ARG A 1 136 ? 4.492 18.422 -7.98 1 98 136 ARG A O 1
ATOM 1019 N N . GLU A 1 137 ? 3.016 19.734 -8.891 1 96.19 137 GLU A N 1
ATOM 1020 C CA . GLU A 1 137 ? 2.711 18.859 -10.016 1 96.19 137 GLU A CA 1
ATOM 1021 C C . GLU A 1 137 ? 3.086 19.516 -11.344 1 96.19 137 GLU A C 1
ATOM 1023 O O . GLU A 1 137 ? 2.686 20.641 -11.617 1 96.19 137 GLU A O 1
ATOM 1028 N N . ALA A 1 138 ? 3.859 18.781 -12.008 1 89.69 138 ALA A N 1
ATOM 1029 C CA . ALA A 1 138 ? 4.23 19.281 -13.32 1 89.69 138 ALA A CA 1
ATOM 1030 C C . ALA A 1 138 ? 3.041 19.281 -14.273 1 89.69 138 ALA A C 1
ATOM 1032 O O . ALA A 1 138 ? 2.094 18.516 -14.086 1 89.69 138 ALA A O 1
ATOM 1033 N N . GLN A 1 139 ? 2.877 20.219 -15.078 1 75.56 139 GLN A N 1
ATOM 1034 C CA . GLN A 1 139 ? 1.825 20.219 -16.094 1 75.56 139 GLN A CA 1
ATOM 1035 C C . GLN A 1 139 ? 2.018 19.078 -17.094 1 75.56 139 GLN A C 1
ATOM 1037 O O . GLN A 1 139 ? 3.148 18.766 -17.469 1 75.56 139 GLN A O 1
ATOM 1042 N N . PRO A 1 140 ? 1.017 18.5 -17.469 1 65.31 140 PRO A N 1
ATOM 1043 C CA . PRO A 1 140 ? 1.073 17.391 -18.422 1 65.31 140 PRO A CA 1
ATOM 1044 C C . PRO A 1 140 ? 1.724 17.797 -19.75 1 65.31 140 PRO A C 1
ATOM 1046 O O . PRO A 1 140 ? 1.699 18.969 -20.125 1 65.31 140 PRO A O 1
ATOM 1049 N N . MET B 1 1 ? -9.125 -26.812 5.051 1 60.66 1 MET B N 1
ATOM 1050 C CA . MET B 1 1 ? -9.039 -25.438 5.559 1 60.66 1 MET B CA 1
ATOM 1051 C C . MET B 1 1 ? -10.078 -24.547 4.887 1 60.66 1 MET B C 1
ATOM 1053 O O . MET B 1 1 ? -10.648 -24.922 3.855 1 60.66 1 MET B O 1
ATOM 1057 N N . GLY B 1 2 ? -10.57 -23.531 5.441 1 83.94 2 GLY B N 1
ATOM 1058 C CA . GLY B 1 2 ? -11.742 -22.734 5.137 1 83.94 2 GLY B CA 1
ATOM 1059 C C . GLY B 1 2 ? -11.469 -21.625 4.133 1 83.94 2 GLY B C 1
ATOM 1060 O O . GLY B 1 2 ? -10.406 -21.594 3.518 1 83.94 2 GLY B O 1
ATOM 1061 N N . GLU B 1 3 ? -12.336 -21.078 3.576 1 94.25 3 GLU B N 1
ATOM 1062 C CA . GLU B 1 3 ? -12.359 -19.953 2.648 1 94.25 3 GLU B CA 1
ATOM 1063 C C . GLU B 1 3 ? -12.414 -18.609 3.396 1 94.25 3 GLU B C 1
ATOM 1065 O O . GLU B 1 3 ? -13.164 -18.469 4.367 1 94.25 3 GLU B O 1
ATOM 1070 N N . VAL B 1 4 ? -11.445 -17.75 2.971 1 95.56 4 VAL B N 1
ATOM 1071 C CA . VAL B 1 4 ? -11.445 -16.406 3.553 1 95.56 4 VAL B CA 1
ATOM 1072 C C . VAL B 1 4 ? -11.727 -15.375 2.469 1 95.56 4 VAL B C 1
ATOM 1074 O O . VAL B 1 4 ? -11.43 -15.594 1.294 1 95.56 4 VAL B O 1
ATOM 1077 N N . HIS B 1 5 ? -12.328 -14.266 2.914 1 97.94 5 HIS B N 1
ATOM 1078 C CA . HIS B 1 5 ? -12.727 -13.211 1.988 1 97.94 5 HIS B CA 1
ATOM 1079 C C . HIS B 1 5 ? -12.078 -11.883 2.354 1 97.94 5 HIS B C 1
ATOM 1081 O O . HIS B 1 5 ? -11.625 -11.703 3.484 1 97.94 5 HIS B O 1
ATOM 1087 N N . GLY B 1 6 ? -11.977 -11.062 1.333 1 98.25 6 GLY B N 1
ATOM 1088 C CA . GLY B 1 6 ? -11.469 -9.711 1.517 1 98.25 6 GLY B CA 1
ATOM 1089 C C . GLY B 1 6 ? -11.812 -8.781 0.37 1 98.25 6 GLY B C 1
ATOM 1090 O O . GLY B 1 6 ? -12.562 -9.164 -0.538 1 98.25 6 GLY B O 1
ATOM 1091 N N . SER B 1 7 ? -11.352 -7.582 0.483 1 98.75 7 SER B N 1
ATOM 1092 C CA . SER B 1 7 ? -11.594 -6.574 -0.546 1 98.75 7 SER B CA 1
ATOM 1093 C C . SER B 1 7 ? -10.625 -5.406 -0.413 1 98.75 7 SER B C 1
ATOM 1095 O O . SER B 1 7 ? -9.961 -5.258 0.614 1 98.75 7 SER B O 1
ATOM 1097 N N . CYS B 1 8 ? -10.594 -4.668 -1.518 1 98.81 8 CYS B N 1
ATOM 1098 C CA . CYS B 1 8 ? -9.953 -3.371 -1.364 1 98.81 8 CYS B CA 1
ATOM 1099 C C . CYS B 1 8 ? -10.742 -2.475 -0.421 1 98.81 8 CYS B C 1
ATOM 1101 O O . CYS B 1 8 ? -11.695 -2.928 0.217 1 98.81 8 CYS B O 1
ATOM 1103 N N . HIS B 1 9 ? -10.344 -1.259 -0.288 1 98.69 9 HIS B N 1
ATOM 1104 C CA . HIS B 1 9 ? -10.992 -0.402 0.698 1 98.69 9 HIS B CA 1
ATOM 1105 C C . HIS B 1 9 ? -12.344 0.097 0.192 1 98.69 9 HIS B C 1
ATOM 1107 O O . HIS B 1 9 ? -13.305 0.161 0.953 1 98.69 9 HIS B O 1
ATOM 1113 N N . CYS B 1 10 ? -12.453 0.497 -1.08 1 98.62 10 CYS B N 1
ATOM 1114 C CA . CYS B 1 10 ? -13.648 1.141 -1.611 1 98.62 10 CYS B CA 1
ATOM 1115 C C . CYS B 1 10 ? -14.703 0.107 -2 1 98.62 10 CYS B C 1
ATOM 1117 O O . CYS B 1 10 ? -15.836 0.459 -2.312 1 98.62 10 CYS B O 1
ATOM 1119 N N . GLY B 1 11 ? -14.32 -1.148 -2.092 1 98.38 11 GLY B N 1
ATOM 1120 C CA . GLY B 1 11 ? -15.273 -2.209 -2.381 1 98.38 11 GLY B CA 1
ATOM 1121 C C . GLY B 1 11 ? -15.352 -2.553 -3.857 1 98.38 11 GLY B C 1
ATOM 1122 O O . GLY B 1 11 ? -16.188 -3.367 -4.266 1 98.38 11 GLY B O 1
ATOM 1123 N N . ALA B 1 12 ? -14.484 -2.016 -4.668 1 98.75 12 ALA B N 1
ATOM 1124 C CA . ALA B 1 12 ? -14.547 -2.242 -6.109 1 98.75 12 ALA B CA 1
ATOM 1125 C C . ALA B 1 12 ? -13.883 -3.561 -6.488 1 98.75 12 ALA B C 1
ATOM 1127 O O . ALA B 1 12 ? -14.086 -4.078 -7.59 1 98.75 12 ALA B O 1
ATOM 1128 N N . VAL B 1 13 ? -12.984 -4.078 -5.719 1 98.88 13 VAL B N 1
ATOM 1129 C CA . VAL B 1 13 ? -12.281 -5.34 -5.949 1 98.88 13 VAL B CA 1
ATOM 1130 C C . VAL B 1 13 ? -12.461 -6.258 -4.742 1 98.88 13 VAL B C 1
ATOM 1132 O O . VAL B 1 13 ? -12.164 -5.863 -3.609 1 98.88 13 VAL B O 1
ATOM 1135 N N . HIS B 1 14 ? -12.914 -7.445 -4.926 1 98.81 14 HIS B N 1
ATOM 1136 C CA . HIS B 1 14 ? -13.109 -8.461 -3.895 1 98.81 14 HIS B CA 1
ATOM 1137 C C . HIS B 1 14 ? -12.258 -9.695 -4.176 1 98.81 14 HIS B C 1
ATOM 1139 O O . HIS B 1 14 ? -11.992 -10.016 -5.336 1 98.81 14 HIS B O 1
ATOM 1145 N N . VAL B 1 15 ? -11.859 -10.398 -3.064 1 98.75 15 VAL B N 1
ATOM 1146 C CA . VAL B 1 15 ? -11.102 -11.633 -3.225 1 98.75 15 VAL B CA 1
ATOM 1147 C C . VAL B 1 15 ? -11.711 -12.727 -2.35 1 98.75 15 VAL B C 1
ATOM 1149 O O . VAL B 1 15 ? -12.273 -12.445 -1.292 1 98.75 15 VAL B O 1
ATOM 1152 N N . SER B 1 16 ? -11.633 -13.883 -2.814 1 98.56 16 SER B N 1
ATOM 1153 C CA . SER B 1 16 ? -11.883 -15.117 -2.078 1 98.56 16 SER B CA 1
ATOM 1154 C C . SER B 1 16 ? -10.695 -16.078 -2.189 1 98.56 16 SER B C 1
ATOM 1156 O O . SER B 1 16 ? -10.234 -16.375 -3.293 1 98.56 16 SER B O 1
ATOM 1158 N N . TYR B 1 17 ? -10.188 -16.5 -1.029 1 97.94 17 TYR B N 1
ATOM 1159 C CA . TYR B 1 17 ? -9.031 -17.391 -0.983 1 97.94 17 TYR B CA 1
ATOM 1160 C C . TYR B 1 17 ? -9.344 -18.641 -0.17 1 97.94 17 TYR B C 1
ATOM 1162 O O . TYR B 1 17 ? -9.719 -18.547 1.002 1 97.94 17 TYR B O 1
ATOM 1170 N N . ALA B 1 18 ? -9.219 -19.797 -0.823 1 97.56 18 ALA B N 1
ATOM 1171 C CA . ALA B 1 18 ? -9.453 -21.078 -0.175 1 97.56 18 ALA B CA 1
ATOM 1172 C C . ALA B 1 18 ? -8.164 -21.891 -0.085 1 97.56 18 ALA B C 1
ATOM 1174 O O . ALA B 1 18 ? -7.445 -22.047 -1.078 1 97.56 18 ALA B O 1
ATOM 1175 N N . SER B 1 19 ? -7.887 -22.344 1.077 1 94.75 19 SER B N 1
ATOM 1176 C CA . SER B 1 19 ? -6.734 -23.219 1.297 1 94.75 19 SER B CA 1
ATOM 1177 C C . SER B 1 19 ? -6.91 -24.062 2.557 1 94.75 19 SER B C 1
ATOM 1179 O O . SER B 1 19 ? -7.648 -23.672 3.467 1 94.75 19 SER B O 1
ATOM 1181 N N . ASP B 1 20 ? -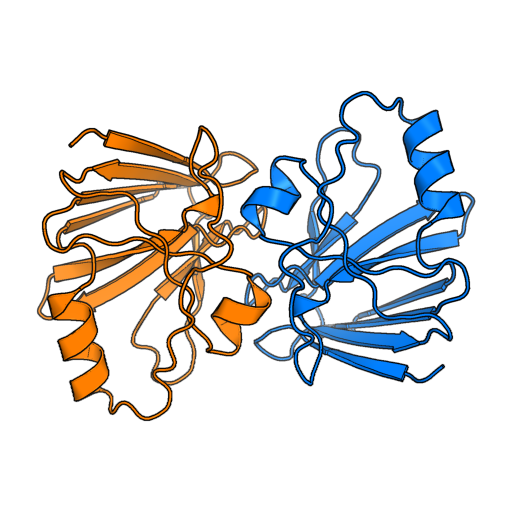6.254 -25.219 2.596 1 91.06 20 ASP B N 1
ATOM 1182 C CA . ASP B 1 20 ? -6.277 -26.062 3.785 1 91.06 20 ASP B CA 1
ATOM 1183 C C . ASP B 1 20 ? -5.109 -25.734 4.715 1 91.06 20 ASP B C 1
ATOM 1185 O O . ASP B 1 20 ? -5.086 -26.172 5.867 1 91.06 20 ASP B O 1
ATOM 1189 N N . GLY B 1 21 ? -4.184 -24.969 4.195 1 85.12 21 GLY B N 1
ATOM 1190 C CA . GLY B 1 21 ? -3.014 -24.594 4.977 1 85.12 21 GLY B CA 1
ATOM 1191 C C . GLY B 1 21 ? -3.205 -23.328 5.777 1 85.12 21 GLY B C 1
ATOM 1192 O O . GLY B 1 21 ? -4.258 -22.688 5.703 1 85.12 21 GLY B O 1
ATOM 1193 N N . PRO B 1 22 ? -2.26 -23.078 6.59 1 83.25 22 PRO B N 1
ATOM 1194 C CA . PRO B 1 22 ? -2.316 -21.844 7.367 1 83.25 22 PRO B CA 1
ATOM 1195 C C . PRO B 1 22 ? -2.201 -20.594 6.492 1 83.25 22 PRO B C 1
ATOM 1197 O O . PRO B 1 22 ? -1.63 -20.656 5.398 1 83.25 22 PRO B O 1
ATOM 1200 N N . LEU B 1 23 ? -2.816 -19.469 6.965 1 85.94 23 LEU B N 1
ATOM 1201 C CA . LEU B 1 23 ? -2.637 -18.172 6.32 1 85.94 23 LEU B CA 1
ATOM 1202 C C . LEU B 1 23 ? -1.316 -17.547 6.738 1 85.94 23 LEU B C 1
ATOM 1204 O O . LEU B 1 23 ? -1.304 -16.453 7.305 1 85.94 23 LEU B O 1
ATOM 1208 N N . ALA B 1 24 ? -0.241 -18.203 6.328 1 88.12 24 ALA B N 1
ATOM 1209 C CA . ALA B 1 24 ? 1.082 -17.703 6.688 1 88.12 24 ALA B CA 1
ATOM 1210 C C . ALA B 1 24 ? 1.49 -16.531 5.785 1 88.12 24 ALA B C 1
ATOM 1212 O O . ALA B 1 24 ? 1.425 -16.641 4.559 1 88.12 24 ALA B O 1
ATOM 1213 N N . GLY B 1 25 ? 1.92 -15.461 6.453 1 92.88 25 GLY B N 1
ATOM 1214 C CA . GLY B 1 25 ? 2.346 -14.289 5.711 1 92.88 25 GLY B CA 1
ATOM 1215 C C . GLY B 1 25 ? 3.83 -14.281 5.398 1 92.88 25 GLY B C 1
ATOM 1216 O O . GLY B 1 25 ? 4.637 -14.789 6.184 1 92.88 25 GLY B O 1
ATOM 1217 N N . ARG B 1 26 ? 4.164 -13.719 4.238 1 93.56 26 ARG B N 1
ATOM 1218 C CA . ARG B 1 26 ? 5.543 -13.484 3.822 1 93.56 26 ARG B CA 1
ATOM 1219 C C . ARG B 1 26 ? 5.723 -12.078 3.262 1 93.56 26 ARG B C 1
ATOM 1221 O O . ARG B 1 26 ? 4.844 -11.57 2.559 1 93.56 26 ARG B O 1
ATOM 1228 N N . ARG B 1 27 ? 6.938 -11.555 3.543 1 95.25 27 ARG B N 1
ATOM 1229 C CA . ARG B 1 27 ? 7.285 -10.25 2.984 1 95.25 27 ARG B CA 1
ATOM 1230 C C . ARG B 1 27 ? 8.375 -10.383 1.923 1 95.25 27 ARG B C 1
ATOM 1232 O O . ARG B 1 27 ? 9.266 -11.227 2.041 1 95.25 27 ARG B O 1
ATOM 1239 N N . CYS B 1 28 ? 8.141 -9.641 0.919 1 94.81 28 CYS B N 1
ATOM 1240 C CA . CYS B 1 28 ? 9.172 -9.539 -0.108 1 94.81 28 CYS B CA 1
ATOM 1241 C C . CYS B 1 28 ? 10 -8.273 0.065 1 94.81 28 CYS B C 1
ATOM 1243 O O . CYS B 1 28 ? 9.445 -7.191 0.284 1 94.81 28 CYS B O 1
ATOM 1245 N N . GLY B 1 29 ? 11.258 -8.312 -0.182 1 93.38 29 GLY B N 1
ATOM 1246 C CA . GLY B 1 29 ? 12.156 -7.195 0.061 1 93.38 29 GLY B CA 1
ATOM 1247 C C . GLY B 1 29 ? 12.375 -6.328 -1.165 1 93.38 29 GLY B C 1
ATOM 1248 O O . GLY B 1 29 ? 13.188 -5.398 -1.14 1 93.38 29 GLY B O 1
ATOM 1249 N N . CYS B 1 30 ? 11.711 -6.609 -2.215 1 95.44 30 CYS B N 1
ATOM 1250 C CA . CYS B 1 30 ? 11.914 -5.785 -3.4 1 95.44 30 CYS B CA 1
ATOM 1251 C C . CYS B 1 30 ? 11.352 -4.387 -3.191 1 95.44 30 CYS B C 1
ATOM 1253 O O . CYS B 1 30 ? 10.539 -4.168 -2.291 1 95.44 30 CYS B O 1
ATOM 1255 N N . GLY B 1 31 ? 11.773 -3.42 -3.953 1 95.75 31 GLY B N 1
ATOM 1256 C CA . GLY B 1 31 ? 11.414 -2.021 -3.781 1 95.75 31 GLY B CA 1
ATOM 1257 C C . GLY B 1 31 ? 9.914 -1.777 -3.852 1 95.75 31 GLY B C 1
ATOM 1258 O O . GLY B 1 31 ? 9.391 -0.913 -3.146 1 95.75 31 GLY B O 1
ATOM 1259 N N . PHE B 1 32 ? 9.195 -2.561 -4.637 1 97.94 32 PHE B N 1
ATOM 1260 C CA . PHE B 1 32 ? 7.762 -2.375 -4.785 1 97.94 32 PHE B CA 1
ATOM 1261 C C . PHE B 1 32 ? 7.02 -2.861 -3.547 1 97.94 32 PHE B C 1
ATOM 1263 O O . PHE B 1 32 ? 6.215 -2.127 -2.971 1 97.94 32 PHE B O 1
ATOM 1270 N N . CYS B 1 33 ? 7.301 -4.055 -3.133 1 97.31 33 CYS B N 1
ATOM 1271 C CA . CYS B 1 33 ? 6.578 -4.664 -2.021 1 97.31 33 CYS B CA 1
ATOM 1272 C C . CYS B 1 33 ? 6.852 -3.924 -0.72 1 97.31 33 CYS B C 1
ATOM 1274 O O . CYS B 1 33 ? 5.957 -3.76 0.109 1 97.31 33 CYS B O 1
ATOM 1276 N N . ARG B 1 34 ? 8.117 -3.518 -0.571 1 95.44 34 ARG B N 1
ATOM 1277 C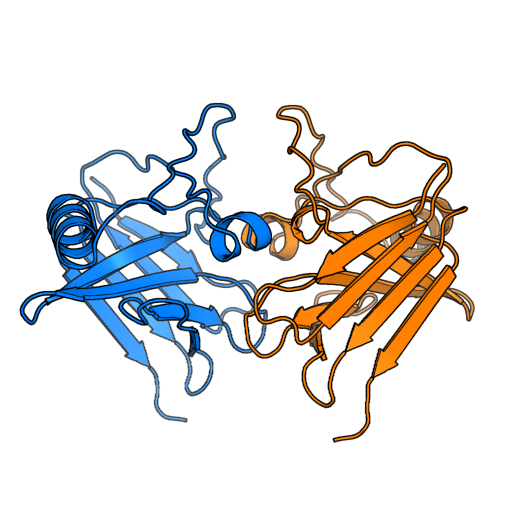 CA . ARG B 1 34 ? 8.461 -2.756 0.626 1 95.44 34 ARG B CA 1
ATOM 1278 C C . ARG B 1 34 ? 7.652 -1.463 0.701 1 95.44 34 ARG B C 1
ATOM 1280 O O . ARG B 1 34 ? 7.137 -1.107 1.763 1 95.44 34 ARG B O 1
ATOM 1287 N N . ARG B 1 35 ? 7.523 -0.769 -0.388 1 97.5 35 ARG B N 1
ATOM 1288 C CA . ARG B 1 35 ? 6.832 0.515 -0.412 1 97.5 35 ARG B CA 1
ATOM 1289 C C . ARG B 1 35 ? 5.332 0.333 -0.191 1 97.5 35 ARG B C 1
ATOM 1291 O O . ARG B 1 35 ? 4.656 1.241 0.296 1 97.5 35 ARG B O 1
ATOM 1298 N N . HIS B 1 36 ? 4.797 -0.836 -0.487 1 97.75 36 HIS B N 1
ATOM 1299 C CA . HIS B 1 36 ? 3.377 -1.109 -0.301 1 97.75 36 HIS B CA 1
ATOM 1300 C C . HIS B 1 36 ? 3.111 -1.742 1.061 1 97.75 36 HIS B C 1
ATOM 1302 O O . HIS B 1 36 ? 1.956 -1.896 1.463 1 97.75 36 HIS B O 1
ATOM 1308 N N . GLY B 1 37 ? 4.137 -2.113 1.733 1 94.44 37 GLY B N 1
ATOM 1309 C CA . GLY B 1 37 ? 3.951 -2.809 2.998 1 94.44 37 GLY B CA 1
ATOM 1310 C C . GLY B 1 37 ? 3.225 -4.133 2.85 1 94.44 37 GLY B C 1
ATOM 1311 O O . GLY B 1 37 ? 2.465 -4.531 3.736 1 94.44 37 GLY B O 1
ATOM 1312 N N . SER B 1 38 ? 3.443 -4.801 1.761 1 95.06 38 SER B N 1
ATOM 1313 C CA . SER B 1 38 ? 2.646 -5.98 1.447 1 95.06 38 SER B CA 1
ATOM 1314 C C . SER B 1 38 ? 3.055 -7.168 2.314 1 95.06 38 SER B C 1
ATOM 1316 O O . SER B 1 38 ? 4.207 -7.266 2.738 1 95.06 38 SER B O 1
ATOM 1318 N N . LEU B 1 39 ? 2.098 -8 2.611 1 95.25 39 LEU B N 1
ATOM 1319 C CA . LEU B 1 39 ? 2.197 -9.273 3.318 1 95.25 39 LEU B CA 1
ATOM 1320 C C . LEU B 1 39 ? 1.42 -10.359 2.588 1 95.25 39 LEU B C 1
ATOM 1322 O O . LEU B 1 39 ? 0.21 -10.5 2.779 1 95.25 39 LEU B O 1
ATOM 1326 N N . TYR B 1 40 ? 2.145 -11.234 1.865 1 96.56 40 TYR B N 1
ATOM 1327 C CA . TYR B 1 40 ? 1.464 -12.172 0.983 1 96.56 40 TYR B CA 1
ATOM 1328 C C . TYR B 1 40 ? 1.289 -13.523 1.661 1 96.56 40 TYR B C 1
ATOM 1330 O O . TYR B 1 40 ? 2.086 -13.906 2.521 1 96.56 40 TYR B O 1
ATOM 1338 N N . THR B 1 41 ? 0.25 -14.195 1.241 1 95.94 41 THR B N 1
ATOM 1339 C CA . THR B 1 41 ? 0.122 -15.633 1.487 1 95.94 41 THR B CA 1
ATOM 1340 C C . THR B 1 41 ? -0.175 -16.375 0.19 1 95.94 41 THR B C 1
ATOM 1342 O O . THR B 1 41 ? -0.7 -15.797 -0.761 1 95.94 41 THR B O 1
ATOM 1345 N N . SER B 1 42 ? 0.273 -17.578 0.201 1 96.69 42 SER B N 1
ATOM 1346 C CA . SER B 1 42 ? 0.018 -18.469 -0.926 1 96.69 42 SER B CA 1
ATOM 1347 C C . SER B 1 42 ? 0.077 -19.938 -0.499 1 96.69 42 SER B C 1
ATOM 1349 O O . SER B 1 42 ? 0.75 -20.281 0.476 1 96.69 42 SER B O 1
ATOM 1351 N N . ASP B 1 43 ? -0.681 -20.719 -1.161 1 96.62 43 ASP B N 1
ATOM 1352 C CA . ASP B 1 43 ? -0.729 -22.172 -1.082 1 96.62 43 ASP B CA 1
ATOM 1353 C C . ASP B 1 43 ? -0.897 -22.797 -2.467 1 96.62 43 ASP B C 1
ATOM 1355 O O . ASP B 1 43 ? -1.911 -22.578 -3.133 1 96.62 43 ASP B O 1
ATOM 1359 N N . PRO B 1 44 ? 0.157 -23.594 -2.859 1 96.69 44 PRO B N 1
ATOM 1360 C CA . PRO B 1 44 ? 0.073 -24.156 -4.207 1 96.69 44 PRO B CA 1
ATOM 1361 C C . PRO B 1 44 ? -1.186 -25 -4.422 1 96.69 44 PRO B C 1
ATOM 1363 O O . PRO B 1 44 ? -1.646 -25.141 -5.555 1 96.69 44 PRO B O 1
ATOM 1366 N N . ALA B 1 45 ? -1.812 -25.453 -3.35 1 96.44 45 ALA B N 1
ATOM 1367 C CA . ALA B 1 45 ? -3.029 -26.25 -3.449 1 96.44 45 ALA B CA 1
ATOM 1368 C C . ALA B 1 45 ? -4.273 -25.391 -3.285 1 96.44 45 ALA B C 1
ATOM 1370 O O . ALA B 1 45 ? -5.398 -25.891 -3.303 1 96.44 45 ALA B O 1
ATOM 1371 N N . GLY B 1 46 ? -4.074 -24.109 -3.164 1 97.31 46 GLY B N 1
ATOM 1372 C CA . GLY B 1 46 ? -5.18 -23.203 -2.898 1 97.31 46 GLY B CA 1
ATOM 1373 C C . GLY B 1 46 ? -5.844 -22.688 -4.16 1 97.31 46 GLY B C 1
ATOM 1374 O O . GLY B 1 46 ? -5.477 -23.078 -5.266 1 97.31 46 GLY B O 1
ATOM 1375 N N . ARG B 1 47 ? -6.906 -21.891 -3.934 1 98.25 47 ARG B N 1
ATOM 1376 C CA . ARG B 1 47 ? -7.664 -21.234 -4.988 1 98.25 47 ARG B CA 1
ATOM 1377 C C . ARG B 1 47 ? -7.93 -19.766 -4.641 1 98.25 47 ARG B C 1
ATOM 1379 O O . ARG B 1 47 ? -8.273 -19.453 -3.498 1 98.25 47 ARG B O 1
ATOM 1386 N N . LEU B 1 48 ? -7.73 -18.922 -5.637 1 98.75 48 LEU B N 1
ATOM 1387 C CA . LEU B 1 48 ? -7.996 -17.484 -5.48 1 98.75 48 LEU B CA 1
ATOM 1388 C C . LEU B 1 48 ? -8.945 -16.984 -6.559 1 98.75 48 LEU B C 1
ATOM 1390 O O . LEU B 1 48 ? -8.734 -17.234 -7.746 1 98.75 48 LEU B O 1
ATOM 1394 N N . ARG B 1 49 ? -9.961 -16.391 -6.113 1 98.81 49 ARG B N 1
ATOM 1395 C CA . ARG B 1 49 ? -10.875 -15.688 -7.012 1 98.81 49 ARG B CA 1
ATOM 1396 C C . ARG B 1 49 ? -10.844 -14.18 -6.754 1 98.81 49 ARG B C 1
ATOM 1398 O O . ARG B 1 49 ? -10.922 -13.742 -5.605 1 98.81 49 ARG B O 1
ATOM 1405 N N . ILE B 1 50 ? -10.711 -13.414 -7.805 1 98.88 50 ILE B N 1
ATOM 1406 C CA . ILE B 1 50 ? -10.742 -11.953 -7.75 1 98.88 50 ILE B CA 1
ATOM 1407 C C . ILE B 1 50 ? -11.891 -11.43 -8.609 1 98.88 50 ILE B C 1
ATOM 1409 O O . ILE B 1 50 ? -12.008 -11.781 -9.781 1 98.88 50 ILE B O 1
ATOM 1413 N N . GLU B 1 51 ? -12.695 -10.656 -7.992 1 98.81 51 GLU B N 1
ATOM 1414 C CA . GLU B 1 51 ? -13.812 -10.016 -8.688 1 98.81 51 GLU B CA 1
ATOM 1415 C C . GLU B 1 51 ? -13.703 -8.492 -8.617 1 98.81 51 GLU B C 1
ATOM 1417 O O . GLU B 1 51 ? -13.531 -7.926 -7.539 1 98.81 51 GLU B O 1
ATOM 1422 N N . ALA B 1 52 ? -13.836 -7.844 -9.789 1 98.75 52 ALA B N 1
ATOM 1423 C CA . ALA B 1 52 ? -13.695 -6.391 -9.836 1 98.75 52 ALA B CA 1
ATOM 1424 C C . ALA B 1 52 ? -14.773 -5.762 -10.711 1 98.75 52 ALA B C 1
ATOM 1426 O O . ALA B 1 52 ? -15.18 -6.344 -11.719 1 98.75 52 ALA B O 1
ATOM 1427 N N . VAL B 1 53 ? -15.172 -4.582 -10.25 1 98 53 VAL B N 1
ATOM 1428 C CA . VAL B 1 53 ? -16.031 -3.791 -11.133 1 98 53 VAL B CA 1
ATOM 1429 C C . VAL B 1 53 ? -15.227 -3.328 -12.352 1 98 53 VAL B C 1
ATOM 1431 O O . VAL B 1 53 ? -13.992 -3.293 -12.312 1 98 53 VAL B O 1
ATOM 1434 N N . GLY B 1 54 ? -15.945 -3.041 -13.398 1 96.5 54 GLY B N 1
ATOM 1435 C CA . GLY B 1 54 ? -15.266 -2.641 -14.625 1 96.5 54 GLY B CA 1
ATOM 1436 C C . GLY B 1 54 ? -14.352 -1.446 -14.43 1 96.5 54 GLY B C 1
ATOM 1437 O O . GLY B 1 54 ? -14.758 -0.426 -13.875 1 96.5 54 GLY B O 1
ATOM 1438 N N . GLY B 1 55 ? -13.117 -1.597 -14.812 1 96.5 55 GLY B N 1
ATOM 1439 C CA . GLY B 1 55 ? -12.164 -0.499 -14.766 1 96.5 55 GLY B CA 1
ATOM 1440 C C . GLY B 1 55 ? -11.492 -0.345 -13.414 1 96.5 55 GLY B C 1
ATOM 1441 O O . GLY B 1 55 ? -10.648 0.531 -13.227 1 96.5 55 GLY B O 1
ATOM 1442 N N . ALA B 1 56 ? -11.773 -1.216 -12.469 1 97.94 56 ALA B N 1
ATOM 1443 C CA . ALA B 1 56 ? -11.297 -1.022 -11.102 1 97.94 56 ALA B CA 1
ATOM 1444 C C . ALA B 1 56 ? -9.977 -1.745 -10.875 1 97.94 56 ALA B C 1
ATOM 1446 O O . ALA B 1 56 ? -9.281 -1.492 -9.883 1 97.94 56 ALA B O 1
ATOM 1447 N N . LEU B 1 57 ? -9.664 -2.666 -11.727 1 98.12 57 LEU B N 1
ATOM 1448 C CA . LEU B 1 57 ? -8.438 -3.434 -11.539 1 98.12 57 LEU B CA 1
ATOM 1449 C C . LEU B 1 57 ? -7.309 -2.863 -12.383 1 98.12 57 LEU B C 1
ATOM 1451 O O . LEU B 1 57 ? -7.41 -2.801 -13.609 1 98.12 57 LEU B O 1
ATOM 1455 N N . SER B 1 58 ? -6.297 -2.4 -11.75 1 98 58 SER B N 1
ATOM 1456 C CA . SER B 1 58 ? -5.086 -1.928 -12.406 1 98 58 SER B CA 1
ATOM 1457 C C . SER B 1 58 ? -3.959 -2.949 -12.289 1 98 58 SER B C 1
ATOM 1459 O O . SER B 1 58 ? -3.773 -3.559 -11.234 1 98 58 SER B O 1
ATOM 1461 N N . ARG B 1 59 ? -3.264 -3.205 -13.328 1 98.56 59 ARG B N 1
ATOM 1462 C CA . ARG B 1 59 ? -2.123 -4.113 -13.375 1 98.56 59 ARG B CA 1
ATOM 1463 C C . ARG B 1 59 ? -0.816 -3.344 -13.547 1 98.56 59 ARG B C 1
ATOM 1465 O O . ARG B 1 59 ? -0.664 -2.574 -14.5 1 98.56 59 ARG B O 1
ATOM 1472 N N . TYR B 1 60 ? 0.063 -3.525 -12.648 1 98.81 60 TYR B N 1
ATOM 1473 C CA . TYR B 1 60 ? 1.376 -2.891 -12.688 1 98.81 60 TYR B CA 1
ATOM 1474 C C . TYR B 1 60 ? 2.479 -3.93 -12.852 1 98.81 60 TYR B C 1
ATOM 1476 O O . TYR B 1 60 ? 2.473 -4.961 -12.172 1 98.81 60 TYR B O 1
ATOM 1484 N N . ARG B 1 61 ? 3.369 -3.67 -13.773 1 98.31 61 ARG B N 1
ATOM 1485 C CA . ARG B 1 61 ? 4.523 -4.52 -14.031 1 98.31 61 ARG B CA 1
ATOM 1486 C C . ARG B 1 61 ? 5.824 -3.727 -13.938 1 98.31 61 ARG B C 1
ATOM 1488 O O . ARG B 1 61 ? 5.844 -2.525 -14.219 1 98.31 61 ARG B O 1
ATOM 1495 N N . PHE B 1 62 ? 6.871 -4.406 -13.594 1 96.75 62 PHE B N 1
ATOM 1496 C CA . PHE B 1 62 ? 8.203 -3.807 -13.562 1 96.75 62 PHE B CA 1
ATOM 1497 C C . PHE B 1 62 ? 9.281 -4.867 -13.742 1 96.75 62 PHE B C 1
ATOM 1499 O O . PHE B 1 62 ? 8.977 -6.059 -13.828 1 96.75 62 PHE B O 1
ATOM 1506 N N . GLY B 1 63 ? 10.523 -4.375 -13.852 1 92.75 63 GLY B N 1
ATOM 1507 C CA . GLY B 1 63 ? 11.609 -5.328 -14.008 1 92.75 63 GLY B CA 1
ATOM 1508 C C . GLY B 1 63 ? 11.453 -6.219 -15.227 1 92.75 63 GLY B C 1
ATOM 1509 O O . GLY B 1 63 ? 11.297 -5.73 -16.344 1 92.75 63 GLY B O 1
ATOM 1510 N N . GLN B 1 64 ? 11.422 -7.547 -14.945 1 91.06 64 GLN B N 1
ATOM 1511 C CA . GLN B 1 64 ? 11.32 -8.523 -16.016 1 91.06 64 GLN B CA 1
ATOM 1512 C C . GLN B 1 64 ? 9.891 -8.617 -16.547 1 91.06 64 GLN B C 1
ATOM 1514 O O . GLN B 1 64 ? 9.641 -9.273 -17.562 1 91.06 64 GLN B O 1
ATOM 1519 N N . ARG B 1 65 ? 8.961 -7.949 -15.945 1 95 65 ARG B N 1
ATOM 1520 C CA . ARG B 1 65 ? 7.57 -7.855 -16.375 1 95 65 ARG B CA 1
ATOM 1521 C C . ARG B 1 65 ? 6.922 -9.234 -16.438 1 95 65 ARG B C 1
ATOM 1523 O O . ARG B 1 65 ? 6.188 -9.539 -17.391 1 95 65 ARG B O 1
ATOM 1530 N N . THR B 1 66 ? 7.203 -10.07 -15.391 1 94.81 66 THR B N 1
ATOM 1531 C CA . THR B 1 66 ? 6.73 -11.453 -15.398 1 94.81 66 THR B CA 1
ATOM 1532 C C . THR B 1 66 ? 5.535 -11.617 -14.469 1 94.81 66 THR B C 1
ATOM 1534 O O . THR B 1 66 ? 4.949 -12.703 -14.383 1 94.81 66 THR B O 1
ATOM 1537 N N . ALA B 1 67 ? 5.203 -10.555 -13.766 1 98 67 ALA B N 1
ATOM 1538 C CA . ALA B 1 67 ? 4.07 -10.633 -12.852 1 98 67 ALA B CA 1
ATOM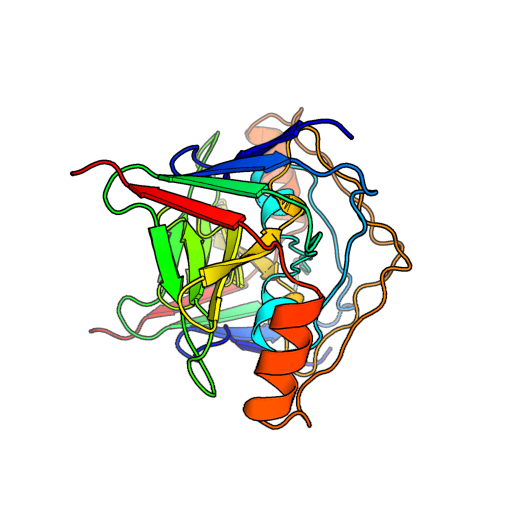 1539 C C . ALA B 1 67 ? 3.219 -9.367 -12.914 1 98 67 ALA B C 1
ATOM 1541 O O . ALA B 1 67 ? 3.732 -8.281 -13.172 1 98 67 ALA B O 1
ATOM 1542 N N . ASP B 1 68 ? 1.968 -9.578 -12.727 1 98.62 68 ASP B N 1
ATOM 1543 C CA . ASP B 1 68 ? 1.021 -8.477 -12.578 1 98.62 68 ASP B CA 1
ATOM 1544 C C . ASP B 1 68 ? 0.732 -8.195 -11.102 1 98.62 68 ASP B C 1
ATOM 1546 O O . ASP B 1 68 ? 0.181 -9.047 -10.398 1 98.62 68 ASP B O 1
ATOM 1550 N N . PHE B 1 69 ? 1.129 -7.043 -10.672 1 98.88 69 PHE B N 1
ATOM 1551 C CA . PHE B 1 69 ? 0.676 -6.582 -9.367 1 98.88 69 PHE B CA 1
ATOM 1552 C C . PHE B 1 69 ? -0.667 -5.871 -9.477 1 98.88 69 PHE B C 1
ATOM 1554 O O . PHE B 1 69 ? -0.789 -4.867 -10.18 1 98.88 69 PHE B O 1
ATOM 1561 N N . LEU B 1 70 ? -1.65 -6.43 -8.836 1 98.94 70 LEU B N 1
ATOM 1562 C CA . LEU B 1 70 ? -3.041 -6.023 -9.016 1 98.94 70 LEU B CA 1
ATOM 1563 C C . LEU B 1 70 ? -3.445 -4.992 -7.965 1 98.94 70 LEU B C 1
ATOM 1565 O O . LEU B 1 70 ? -3.492 -5.301 -6.77 1 98.94 70 LEU B O 1
ATOM 1569 N N . LEU B 1 71 ? -3.725 -3.785 -8.438 1 98.88 71 LEU B N 1
ATOM 1570 C CA . LEU B 1 71 ? -4.133 -2.672 -7.59 1 98.88 71 LEU B CA 1
ATOM 1571 C C . LEU B 1 71 ? -5.578 -2.273 -7.867 1 98.88 71 LEU B C 1
ATOM 1573 O O . LEU B 1 71 ? -6.043 -2.373 -9.008 1 98.88 71 LEU B O 1
ATOM 1577 N N . CYS B 1 72 ? -6.254 -1.851 -6.84 1 98.88 72 CYS B N 1
ATOM 1578 C CA . CYS B 1 72 ? -7.492 -1.125 -7.109 1 98.88 72 CYS B CA 1
ATOM 1579 C C . CYS B 1 72 ? -7.199 0.247 -7.707 1 98.88 72 CYS B C 1
ATOM 1581 O O . CYS B 1 72 ? -6.477 1.047 -7.109 1 98.88 72 CYS B O 1
ATOM 1583 N N . ALA B 1 73 ? -7.805 0.569 -8.773 1 98.19 73 ALA B N 1
ATOM 1584 C CA . ALA B 1 73 ? -7.562 1.819 -9.484 1 98.19 73 ALA B CA 1
ATOM 1585 C C . ALA B 1 73 ? -8.156 3.006 -8.734 1 98.19 73 ALA B C 1
ATOM 1587 O O . ALA B 1 73 ? -7.824 4.16 -9.016 1 98.19 73 ALA B O 1
ATOM 1588 N N . ARG B 1 74 ? -9.031 2.758 -7.805 1 98.12 74 ARG B N 1
ATOM 1589 C CA . ARG B 1 74 ? -9.742 3.82 -7.098 1 98.12 74 ARG B CA 1
ATOM 1590 C C . ARG B 1 74 ? -9.07 4.137 -5.77 1 98.12 74 ARG B C 1
ATOM 1592 O O . ARG B 1 74 ? -8.68 5.277 -5.52 1 98.12 74 ARG B O 1
ATOM 1599 N N . CYS B 1 75 ? -8.852 3.102 -4.969 1 98.81 75 CYS B N 1
ATOM 1600 C CA . CYS B 1 75 ? -8.352 3.365 -3.625 1 98.81 75 CYS B CA 1
ATOM 1601 C C . CYS B 1 75 ? -6.887 2.959 -3.502 1 98.81 75 CYS B C 1
ATOM 1603 O O . CYS B 1 75 ? -6.258 3.186 -2.467 1 98.81 75 CYS B O 1
ATOM 1605 N N . GLY B 1 76 ? -6.289 2.348 -4.484 1 98.75 76 GLY B N 1
ATOM 1606 C CA . GLY B 1 76 ? -4.852 2.139 -4.578 1 98.75 76 GLY B CA 1
ATOM 1607 C C . GLY B 1 76 ? -4.383 0.878 -3.877 1 98.75 76 GLY B C 1
ATOM 1608 O O . GLY B 1 76 ? -3.203 0.531 -3.936 1 98.75 76 GLY B O 1
ATOM 1609 N N . VAL B 1 77 ? -5.312 0.131 -3.258 1 98.88 77 VAL B N 1
ATOM 1610 C CA . VAL B 1 77 ? -4.918 -1.025 -2.459 1 98.88 77 VAL B CA 1
ATOM 1611 C C . VAL B 1 77 ? -4.336 -2.105 -3.367 1 98.88 77 VAL B C 1
ATOM 1613 O O . VAL B 1 77 ? -4.906 -2.418 -4.418 1 98.88 77 VAL B O 1
ATOM 1616 N N . LEU B 1 78 ? -3.137 -2.582 -3.01 1 98.88 78 LEU B N 1
ATOM 1617 C CA . LEU B 1 78 ? -2.549 -3.768 -3.625 1 98.88 78 LEU B CA 1
ATOM 1618 C C . LEU B 1 78 ? -3.256 -5.031 -3.15 1 98.88 78 LEU B C 1
ATOM 1620 O O . LEU B 1 78 ? -3.172 -5.391 -1.973 1 98.88 78 LEU B O 1
ATOM 1624 N N . VAL B 1 79 ? -3.902 -5.781 -4.055 1 98.81 79 VAL B N 1
ATOM 1625 C CA . VAL B 1 79 ? -4.781 -6.859 -3.607 1 98.81 79 VAL B CA 1
ATOM 1626 C C . VAL B 1 79 ? -4.09 -8.203 -3.801 1 98.81 79 VAL B C 1
ATOM 1628 O O . VAL B 1 79 ? -4.262 -9.125 -2.994 1 98.81 79 VAL B O 1
ATOM 1631 N N . 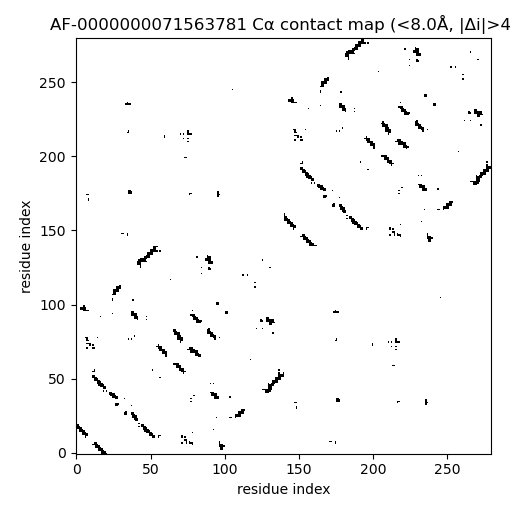ALA B 1 80 ? -3.357 -8.359 -4.895 1 98.88 80 ALA B N 1
ATOM 1632 C CA . ALA B 1 80 ? -2.754 -9.641 -5.242 1 98.88 80 ALA B CA 1
ATOM 1633 C C . ALA B 1 80 ? -1.635 -9.461 -6.262 1 98.88 80 ALA B C 1
ATOM 1635 O O . ALA B 1 80 ? -1.446 -8.367 -6.801 1 98.88 80 ALA B O 1
ATOM 1636 N N . VAL B 1 81 ? -0.884 -10.461 -6.434 1 98.88 81 VAL B N 1
ATOM 1637 C CA . VAL B 1 81 ? 0.083 -10.594 -7.516 1 98.88 81 VAL B CA 1
ATOM 1638 C C . VAL B 1 81 ? -0.194 -11.867 -8.305 1 98.88 81 VAL B C 1
ATOM 1640 O O . VAL B 1 81 ? -0.538 -12.906 -7.73 1 98.88 81 VAL B O 1
ATOM 1643 N N . THR B 1 82 ? -0.115 -11.789 -9.648 1 98.88 82 THR B N 1
ATOM 1644 C CA . THR B 1 82 ? -0.375 -12.969 -10.469 1 98.88 82 THR B CA 1
ATOM 1645 C C . THR B 1 82 ? 0.657 -13.094 -11.586 1 98.88 82 THR B C 1
ATOM 1647 O O . THR B 1 82 ? 1.331 -12.117 -11.922 1 98.88 82 THR B O 1
ATOM 1650 N N . ALA B 1 83 ? 0.811 -14.242 -12.047 1 98.56 83 ALA B N 1
ATOM 1651 C CA . ALA B 1 83 ? 1.638 -14.531 -13.211 1 98.56 83 ALA B CA 1
ATOM 1652 C C . ALA B 1 83 ? 1.124 -15.766 -13.953 1 98.56 83 ALA B C 1
ATOM 1654 O O . ALA B 1 83 ? 0.694 -16.734 -13.336 1 98.56 83 ALA B O 1
ATOM 1655 N N . GLU B 1 84 ? 1.154 -15.688 -15.273 1 97.69 84 GLU B N 1
ATOM 1656 C CA . GLU B 1 84 ? 0.879 -16.875 -16.078 1 97.69 84 GLU B CA 1
ATOM 1657 C C . GLU B 1 84 ? 2.113 -17.766 -16.188 1 97.69 84 GLU B C 1
ATOM 1659 O O . GLU B 1 84 ? 3.146 -17.328 -16.703 1 97.69 84 GLU B O 1
ATOM 1664 N N . ILE B 1 85 ? 2.008 -18.953 -15.68 1 97.5 85 ILE B N 1
ATOM 1665 C CA . ILE B 1 85 ? 3.102 -19.922 -15.727 1 97.5 85 ILE B CA 1
ATOM 1666 C C . ILE B 1 85 ? 2.623 -21.203 -16.375 1 97.5 85 ILE B C 1
ATOM 1668 O O . ILE B 1 85 ? 1.79 -21.922 -15.82 1 97.5 85 ILE B O 1
ATOM 1672 N N . ASP B 1 86 ? 3.121 -21.469 -17.562 1 94.5 86 ASP B N 1
ATOM 1673 C CA . ASP B 1 86 ? 2.783 -22.688 -18.297 1 94.5 86 ASP B CA 1
ATOM 1674 C C . ASP B 1 86 ? 1.276 -22.797 -18.516 1 94.5 86 ASP B C 1
ATOM 1676 O O . ASP B 1 86 ? 0.679 -23.844 -18.266 1 94.5 86 ASP B O 1
ATOM 1680 N N . GLY B 1 87 ? 0.688 -21.734 -18.797 1 96.19 87 GLY B N 1
ATOM 1681 C CA . GLY B 1 87 ? -0.723 -21.703 -19.141 1 96.19 87 GLY B CA 1
ATOM 1682 C C . GLY B 1 87 ? -1.637 -21.609 -17.938 1 96.19 87 GLY B C 1
ATOM 1683 O O . GLY B 1 87 ? -2.861 -21.625 -18.078 1 96.19 87 GLY B O 1
ATOM 1684 N N . THR B 1 88 ? -1.103 -21.609 -16.781 1 97.56 88 THR B N 1
ATOM 1685 C CA . THR B 1 88 ? -1.879 -21.516 -15.547 1 97.56 88 THR B CA 1
ATOM 1686 C C . THR B 1 88 ? -1.646 -20.172 -14.859 1 97.56 88 THR B C 1
ATOM 1688 O O . THR B 1 88 ? -0.502 -19.75 -14.695 1 97.56 88 THR B O 1
ATOM 1691 N N . LEU B 1 89 ? -2.773 -19.5 -14.562 1 98.69 89 LEU B N 1
ATOM 1692 C CA . LEU B 1 89 ? -2.643 -18.281 -13.766 1 98.69 89 LEU B CA 1
ATOM 1693 C C . LEU B 1 89 ? -2.412 -18.625 -12.297 1 98.69 89 LEU B C 1
ATOM 1695 O O . LEU B 1 89 ? -3.215 -19.328 -11.68 1 98.69 89 LEU B O 1
ATOM 1699 N N . ARG B 1 90 ? -1.277 -18.156 -11.758 1 98.81 90 ARG B N 1
ATOM 1700 C CA . ARG B 1 90 ? -0.893 -18.375 -10.367 1 98.81 90 ARG B CA 1
ATOM 1701 C C . ARG B 1 90 ? -0.736 -17.047 -9.633 1 98.81 90 ARG B C 1
ATOM 1703 O O . ARG B 1 90 ? -0.762 -15.977 -10.258 1 98.81 90 ARG B O 1
ATOM 1710 N N . GLY B 1 91 ? -0.673 -17.172 -8.289 1 98.69 91 GLY B N 1
ATOM 1711 C CA . GLY B 1 91 ? -0.526 -15.875 -7.648 1 98.69 91 GLY B CA 1
ATOM 1712 C C . GLY B 1 91 ? -0.33 -15.977 -6.148 1 98.69 91 GLY B C 1
ATOM 1713 O O . GLY B 1 91 ? -0.022 -17.047 -5.625 1 98.69 91 GLY B O 1
ATOM 1714 N N . GLY B 1 92 ? -0.276 -14.875 -5.543 1 98.44 92 GLY B N 1
ATOM 1715 C CA . GLY B 1 92 ? -0.375 -14.609 -4.113 1 98.44 92 GLY B CA 1
ATOM 1716 C C . GLY B 1 92 ? -1.38 -13.523 -3.777 1 98.44 92 GLY B C 1
ATOM 1717 O O . GLY B 1 92 ? -1.634 -12.633 -4.59 1 98.44 92 GLY B O 1
ATOM 1718 N N . VAL B 1 93 ? -1.932 -13.641 -2.623 1 98.56 93 VAL B N 1
ATOM 1719 C CA . VAL B 1 93 ? -2.91 -12.648 -2.207 1 98.56 93 VAL B CA 1
ATOM 1720 C C . VAL B 1 93 ? -2.385 -11.883 -0.996 1 98.56 93 VAL B C 1
ATOM 1722 O O . VAL B 1 93 ? -1.747 -12.461 -0.114 1 98.56 93 VAL B O 1
ATOM 1725 N N . ASN B 1 94 ? -2.588 -10.578 -0.982 1 98.19 94 ASN B N 1
ATOM 1726 C CA . ASN B 1 94 ? -2.193 -9.727 0.135 1 98.19 94 ASN B CA 1
ATOM 1727 C C . ASN B 1 94 ? -3.084 -9.945 1.353 1 98.19 94 ASN B C 1
ATOM 1729 O O . ASN B 1 94 ? -4.297 -9.734 1.288 1 98.19 94 ASN B O 1
ATOM 1733 N N . LEU B 1 95 ? -2.543 -10.305 2.432 1 96.75 95 LEU B N 1
ATOM 1734 C CA . LEU B 1 95 ? -3.301 -10.594 3.643 1 96.75 95 LEU B CA 1
ATOM 1735 C C . LEU B 1 95 ? -3.947 -9.328 4.199 1 96.75 95 LEU B C 1
ATOM 1737 O O . LEU B 1 95 ? -4.938 -9.406 4.934 1 96.75 95 LEU B O 1
ATOM 1741 N N . ALA B 1 96 ? -3.4 -8.211 3.836 1 96.31 96 ALA B N 1
ATOM 1742 C CA . ALA B 1 96 ? -3.871 -6.941 4.379 1 96.31 96 ALA B CA 1
ATOM 1743 C C . ALA B 1 96 ? -5.301 -6.652 3.936 1 96.31 96 ALA B C 1
ATOM 1745 O O . ALA B 1 96 ? -5.98 -5.809 4.523 1 96.31 96 ALA B O 1
ATOM 1746 N N . VAL B 1 97 ? -5.812 -7.352 2.926 1 97.88 97 VAL B N 1
ATOM 1747 C CA . VAL B 1 97 ? -7.133 -7.027 2.395 1 97.88 97 VAL B CA 1
ATOM 1748 C C . VAL B 1 97 ? -8.18 -7.945 3.018 1 97.88 97 VAL B C 1
ATOM 1750 O O . VAL B 1 97 ? -9.375 -7.797 2.764 1 97.88 97 VAL B O 1
ATOM 1753 N N . MET B 1 98 ? -7.738 -8.875 3.865 1 96.56 98 MET B N 1
ATOM 1754 C CA . MET B 1 98 ? -8.656 -9.891 4.375 1 96.56 98 MET B CA 1
ATOM 1755 C C . MET B 1 98 ? -9.586 -9.297 5.434 1 96.56 98 MET B C 1
ATOM 1757 O O . MET B 1 98 ? -9.195 -8.398 6.176 1 96.56 98 MET B O 1
ATOM 1761 N N . ASP B 1 99 ? -10.727 -9.875 5.473 1 94.25 99 ASP B N 1
ATOM 1762 C CA . ASP B 1 99 ? -11.727 -9.531 6.48 1 94.25 99 ASP B CA 1
ATOM 1763 C C . ASP B 1 99 ? -12.266 -10.789 7.168 1 94.25 99 ASP B C 1
ATOM 1765 O O . ASP B 1 99 ? -12.852 -11.648 6.516 1 94.25 99 ASP B O 1
ATOM 1769 N N . PRO B 1 100 ? -12.141 -11.008 8.477 1 91.25 100 PRO B N 1
ATOM 1770 C CA . PRO B 1 100 ? -11.539 -9.969 9.32 1 91.25 100 PRO B CA 1
ATOM 1771 C C . PRO B 1 100 ? -10.031 -9.836 9.109 1 91.25 100 PRO B C 1
ATOM 1773 O O . PRO B 1 100 ? -9.414 -10.727 8.516 1 91.25 100 PRO B O 1
ATOM 1776 N N . PRO B 1 101 ? -9.484 -8.75 9.586 1 89.31 101 PRO B N 1
ATOM 1777 C CA . PRO B 1 101 ? -8.039 -8.562 9.422 1 89.31 101 PRO B CA 1
ATOM 1778 C C . PRO B 1 101 ? -7.227 -9.703 10.031 1 89.31 101 PRO B C 1
ATOM 1780 O O . PRO B 1 101 ? -7.566 -10.211 11.094 1 89.31 101 PRO B O 1
ATOM 1783 N N . VAL B 1 102 ? -6.25 -10.031 9.234 1 83.81 102 VAL B N 1
ATOM 1784 C CA . VAL B 1 102 ? -5.262 -10.992 9.711 1 83.81 102 VAL B CA 1
ATOM 1785 C C . VAL B 1 102 ? -4.086 -10.25 10.344 1 83.81 102 VAL B C 1
ATOM 1787 O O . VAL B 1 102 ? -3.451 -9.414 9.695 1 83.81 102 VAL B O 1
ATOM 1790 N N . PRO B 1 103 ? -3.84 -10.516 11.562 1 78.5 103 PRO B N 1
ATOM 1791 C CA . PRO B 1 103 ? -2.717 -9.828 12.203 1 78.5 103 PRO B CA 1
ATOM 1792 C C . PRO B 1 103 ? -1.369 -10.195 11.586 1 78.5 103 PRO B C 1
ATOM 1794 O O . PRO B 1 103 ? -1.114 -11.375 11.32 1 78.5 103 PRO B O 1
ATOM 1797 N N . ALA B 1 104 ? -0.646 -9.102 11.336 1 75.81 104 ALA B N 1
ATOM 1798 C CA . ALA B 1 104 ? 0.718 -9.359 10.883 1 75.81 104 ALA B CA 1
ATOM 1799 C C . ALA B 1 104 ? 1.597 -9.844 12.031 1 75.81 104 ALA B C 1
ATOM 1801 O O . ALA B 1 104 ? 1.552 -9.281 13.133 1 75.81 104 ALA B O 1
ATOM 1802 N N . ALA B 1 105 ? 2.24 -10.953 11.719 1 74.19 105 ALA B N 1
ATOM 1803 C CA . ALA B 1 105 ? 3.207 -11.406 12.719 1 74.19 105 ALA B CA 1
ATOM 1804 C C . ALA B 1 105 ? 4.512 -10.625 12.609 1 74.19 105 ALA B C 1
ATOM 1806 O O . ALA B 1 105 ? 4.977 -10.328 11.508 1 74.19 105 ALA B O 1
ATOM 1807 N N . ALA B 1 106 ? 5.004 -10.188 13.75 1 72.38 106 ALA B N 1
ATOM 1808 C CA . ALA B 1 106 ? 6.238 -9.406 13.82 1 72.38 106 ALA B CA 1
ATOM 1809 C C . ALA B 1 106 ? 7.41 -10.18 13.227 1 72.38 106 ALA B C 1
ATOM 1811 O O . ALA B 1 106 ? 8.375 -9.586 12.75 1 72.38 106 ALA B O 1
ATOM 1812 N N . ASP B 1 107 ? 7.332 -11.406 13.188 1 80.81 107 ASP B N 1
ATOM 1813 C CA . ASP B 1 107 ? 8.477 -12.219 12.789 1 80.81 107 ASP B CA 1
ATOM 1814 C C . ASP B 1 107 ? 8.273 -12.812 11.398 1 80.81 107 ASP B C 1
ATOM 1816 O O . ASP B 1 107 ? 8.789 -13.891 11.094 1 80.81 107 ASP B O 1
ATOM 1820 N N . VAL B 1 108 ? 7.656 -12.086 10.609 1 87.31 108 VAL B N 1
ATOM 1821 C CA . VAL B 1 108 ? 7.488 -12.547 9.234 1 87.31 108 VAL B CA 1
ATOM 1822 C C . VAL B 1 108 ? 8.789 -12.352 8.461 1 87.31 108 VAL B C 1
ATOM 1824 O O . VAL B 1 108 ? 9.352 -11.25 8.453 1 87.31 108 VAL B O 1
ATOM 1827 N N . PRO B 1 109 ? 9.32 -13.398 7.906 1 84.69 109 PRO B N 1
ATOM 1828 C CA . PRO B 1 109 ? 10.57 -13.289 7.145 1 84.69 109 PRO B CA 1
ATOM 1829 C C . PRO B 1 109 ? 10.445 -12.383 5.922 1 84.69 109 PRO B C 1
ATOM 1831 O O . PRO B 1 109 ? 9.391 -12.352 5.285 1 84.69 109 PRO B O 1
ATOM 1834 N N . VAL B 1 110 ? 11.484 -11.648 5.695 1 92.69 110 VAL B N 1
ATOM 1835 C CA . VAL B 1 110 ? 11.602 -10.898 4.449 1 92.69 110 VAL B CA 1
ATOM 1836 C C . VAL B 1 110 ? 12.469 -11.672 3.457 1 92.69 110 VAL B C 1
ATOM 1838 O O . VAL B 1 110 ? 13.609 -12.023 3.76 1 92.69 110 VAL B O 1
ATOM 1841 N N . MET B 1 111 ? 11.867 -11.93 2.324 1 94.38 111 MET B N 1
ATOM 1842 C CA . MET B 1 111 ? 12.562 -12.688 1.288 1 94.38 111 MET B CA 1
ATOM 1843 C C . MET B 1 111 ? 13.125 -11.758 0.215 1 94.38 111 MET B C 1
ATOM 1845 O O . MET B 1 111 ? 12.484 -10.766 -0.146 1 94.38 111 MET B O 1
ATOM 1849 N N . ASN B 1 112 ? 14.328 -12.102 -0.182 1 94.19 112 ASN B N 1
ATOM 1850 C CA . ASN B 1 112 ? 14.969 -11.352 -1.258 1 94.19 112 ASN B CA 1
ATOM 1851 C C . ASN B 1 112 ? 15.227 -12.234 -2.477 1 94.19 112 ASN B C 1
ATOM 1853 O O . ASN B 1 112 ? 15.898 -13.258 -2.377 1 94.19 112 ASN B O 1
ATOM 1857 N N . PHE B 1 113 ? 14.703 -11.758 -3.598 1 94.94 113 PHE B N 1
ATOM 1858 C CA . PHE B 1 113 ? 14.789 -12.586 -4.793 1 94.94 113 PHE B CA 1
ATOM 1859 C C . PHE B 1 113 ? 15.539 -11.852 -5.906 1 94.94 113 PHE B C 1
ATOM 1861 O O . PHE B 1 113 ? 15.453 -12.234 -7.074 1 94.94 113 PHE B O 1
ATOM 1868 N N . ASP B 1 114 ? 16.281 -10.859 -5.625 1 91.25 114 ASP B N 1
ATOM 1869 C CA . ASP B 1 114 ? 16.906 -9.984 -6.613 1 91.25 114 ASP B CA 1
ATOM 1870 C C . ASP B 1 114 ? 17.938 -10.734 -7.445 1 91.25 114 ASP B C 1
ATOM 1872 O O . ASP B 1 114 ? 18.188 -10.391 -8.602 1 91.25 114 ASP B O 1
ATOM 1876 N N . ALA B 1 115 ? 18.469 -11.789 -6.91 1 93.88 115 ALA B N 1
ATOM 1877 C CA . ALA B 1 115 ? 19.547 -12.516 -7.574 1 93.88 115 ALA B CA 1
ATOM 1878 C C . ALA B 1 115 ? 19 -13.609 -8.484 1 93.88 115 ALA B C 1
ATOM 1880 O O . ALA B 1 115 ? 19.75 -14.227 -9.242 1 93.88 115 ALA B O 1
ATOM 1881 N N . GLU B 1 116 ? 17.734 -13.828 -8.398 1 95.25 116 GLU B N 1
ATOM 1882 C CA . GLU B 1 116 ? 17.141 -14.906 -9.195 1 95.25 116 GLU B CA 1
ATOM 1883 C C . GLU B 1 116 ? 17.125 -14.547 -10.68 1 95.25 116 GLU B C 1
ATOM 1885 O O . GLU B 1 116 ? 16.797 -13.414 -11.039 1 95.25 116 GLU B O 1
ATOM 1890 N N . THR B 1 117 ? 17.469 -15.57 -11.477 1 95.19 117 THR B N 1
ATOM 1891 C CA . THR B 1 117 ? 17.188 -15.477 -12.906 1 95.19 117 THR B CA 1
ATOM 1892 C C . THR B 1 117 ? 15.688 -15.609 -13.164 1 95.19 117 THR B C 1
ATOM 1894 O O . THR B 1 117 ? 14.922 -15.977 -12.266 1 95.19 117 THR B O 1
ATOM 1897 N N . GLU B 1 118 ? 15.328 -15.281 -14.375 1 94.81 118 GLU B N 1
ATOM 1898 C CA . GLU B 1 118 ? 13.914 -15.414 -14.719 1 94.81 118 GLU B CA 1
ATOM 1899 C C . GLU B 1 118 ? 13.438 -16.859 -14.531 1 94.81 118 GLU B C 1
ATOM 1901 O O . GLU B 1 118 ? 12.328 -17.094 -14.055 1 94.81 118 GLU B O 1
ATOM 1906 N N . SER B 1 119 ? 14.328 -17.766 -14.984 1 95.56 119 SER B N 1
ATOM 1907 C CA . SER B 1 119 ? 13.953 -19.172 -14.875 1 95.56 119 SER B CA 1
ATOM 1908 C C . SER B 1 119 ? 13.82 -19.594 -13.422 1 95.56 119 SER B C 1
ATOM 1910 O O . SER B 1 119 ? 12.898 -20.344 -13.062 1 95.56 119 SER B O 1
ATOM 1912 N N . GLU B 1 120 ? 14.68 -19.188 -12.555 1 96.19 120 GLU B N 1
ATOM 1913 C CA . GLU B 1 120 ? 14.617 -19.5 -11.125 1 96.19 120 GLU B CA 1
ATOM 1914 C C . GLU B 1 120 ? 13.383 -18.891 -10.477 1 96.19 120 GLU B C 1
ATOM 1916 O O . GLU B 1 120 ? 12.727 -19.531 -9.656 1 96.19 120 GLU B O 1
ATOM 1921 N N . ARG B 1 121 ? 13.141 -17.703 -10.891 1 96.5 121 ARG B N 1
ATOM 1922 C CA . ARG B 1 121 ? 11.977 -16.984 -10.375 1 96.5 121 ARG B CA 1
ATOM 1923 C C . ARG B 1 121 ? 10.68 -17.703 -10.75 1 96.5 121 ARG B C 1
ATOM 1925 O O . ARG B 1 121 ? 9.82 -17.922 -9.898 1 96.5 121 ARG B O 1
ATOM 1932 N N . THR B 1 122 ? 10.562 -18.141 -11.977 1 96.75 122 THR B N 1
ATOM 1933 C CA . THR B 1 122 ? 9.383 -18.844 -12.453 1 96.75 122 THR B CA 1
ATOM 1934 C C . THR B 1 122 ? 9.234 -20.188 -11.734 1 96.75 122 THR B C 1
ATOM 1936 O O . THR B 1 122 ? 8.125 -20.562 -11.352 1 96.75 122 THR B O 1
ATOM 1939 N N . ALA B 1 123 ? 10.352 -20.875 -11.555 1 97.56 123 ALA B N 1
ATOM 1940 C CA . ALA B 1 123 ? 10.312 -22.172 -10.859 1 97.56 123 ALA B CA 1
ATOM 1941 C C . ALA B 1 123 ? 9.844 -22 -9.422 1 97.56 123 ALA B C 1
ATOM 1943 O O . ALA B 1 123 ? 9.047 -22.797 -8.93 1 97.56 123 ALA B O 1
ATOM 1944 N N . ARG B 1 124 ? 10.375 -21.016 -8.75 1 97.19 124 ARG B N 1
ATOM 1945 C CA . ARG B 1 124 ? 9.961 -20.766 -7.375 1 97.19 124 ARG B CA 1
ATOM 1946 C C . ARG B 1 124 ? 8.469 -20.453 -7.301 1 97.19 124 ARG B C 1
ATOM 1948 O O . ARG B 1 124 ? 7.762 -20.984 -6.438 1 97.19 124 ARG B O 1
ATOM 1955 N N . ARG B 1 125 ? 8.008 -19.578 -8.188 1 97.94 125 ARG B N 1
ATOM 1956 C CA . ARG B 1 125 ? 6.602 -19.188 -8.203 1 97.94 125 ARG B CA 1
ATOM 1957 C C . ARG B 1 125 ? 5.703 -20.375 -8.508 1 97.94 125 ARG B C 1
ATOM 1959 O O . ARG B 1 125 ? 4.641 -20.531 -7.898 1 97.94 125 ARG B O 1
ATOM 1966 N N . ARG B 1 126 ? 6.152 -21.234 -9.438 1 97.75 126 ARG B N 1
ATOM 1967 C CA . ARG B 1 126 ? 5.414 -22.453 -9.758 1 97.75 126 ARG B CA 1
ATOM 1968 C C . ARG B 1 126 ? 5.242 -23.328 -8.523 1 97.75 126 ARG B C 1
ATOM 1970 O O . ARG B 1 126 ? 4.172 -23.906 -8.305 1 97.75 126 ARG B O 1
ATOM 1977 N N . ARG B 1 127 ? 6.203 -23.359 -7.715 1 97.31 127 ARG B N 1
ATOM 1978 C CA . ARG B 1 127 ? 6.23 -24.234 -6.551 1 97.31 127 ARG B CA 1
ATOM 1979 C C . ARG B 1 127 ? 5.395 -23.672 -5.414 1 97.31 127 ARG B C 1
ATOM 1981 O O . ARG B 1 127 ? 4.727 -24.406 -4.688 1 97.31 127 ARG B O 1
ATOM 1988 N N . ASN B 1 128 ? 5.387 -22.359 -5.258 1 96.75 128 ASN B N 1
ATOM 1989 C CA . ASN B 1 128 ? 4.953 -21.812 -3.977 1 96.75 128 ASN B CA 1
ATOM 1990 C C . ASN B 1 128 ? 3.662 -21.016 -4.117 1 96.75 128 ASN B C 1
ATOM 1992 O O . ASN B 1 128 ? 2.957 -20.781 -3.133 1 96.75 128 ASN B O 1
ATOM 1996 N N . TRP B 1 129 ? 3.326 -20.5 -5.324 1 98.12 129 TRP B N 1
ATOM 1997 C CA . TRP B 1 129 ? 2.18 -19.609 -5.488 1 98.12 129 TRP B CA 1
ATOM 1998 C C . TRP B 1 129 ? 0.881 -20.406 -5.555 1 98.12 129 TRP B C 1
ATOM 2000 O O . TRP B 1 129 ? 0.9 -21.625 -5.762 1 98.12 129 TRP B O 1
ATOM 2010 N N . ILE B 1 130 ? -0.194 -19.734 -5.355 1 98.25 130 ILE B N 1
ATOM 2011 C CA . ILE B 1 130 ? -1.518 -20.344 -5.492 1 98.25 130 ILE B CA 1
ATOM 2012 C C . ILE B 1 130 ? -1.663 -20.953 -6.883 1 98.25 130 ILE B C 1
ATOM 2014 O O . ILE B 1 130 ? -1.399 -20.297 -7.891 1 98.25 130 ILE B O 1
ATOM 2018 N N . GLY B 1 131 ? -2.178 -22.156 -6.914 1 97.62 131 GLY B N 1
ATOM 2019 C CA . GLY B 1 131 ? -2.145 -22.906 -8.156 1 97.62 131 GLY B CA 1
ATOM 2020 C C . GLY B 1 131 ? -3.342 -22.641 -9.055 1 97.62 131 GLY B C 1
ATOM 2021 O O . GLY B 1 131 ? -3.324 -22.969 -10.242 1 97.62 131 GLY B O 1
ATOM 2022 N N . HIS B 1 132 ? -4.418 -22.094 -8.5 1 96.88 132 HIS B N 1
ATOM 2023 C CA . HIS B 1 132 ? -5.617 -21.781 -9.258 1 96.88 132 HIS B CA 1
ATOM 2024 C C . HIS B 1 132 ? -6.082 -20.344 -8.977 1 96.88 132 HIS B C 1
ATOM 2026 O O . HIS B 1 132 ? -6.555 -20.047 -7.883 1 96.88 132 HIS B O 1
ATOM 2032 N N . VAL B 1 133 ? -5.984 -19.469 -9.992 1 98.81 133 VAL B N 1
ATOM 2033 C CA . VAL B 1 133 ? -6.426 -18.078 -9.867 1 98.81 133 VAL B CA 1
ATOM 2034 C C . VAL B 1 133 ? -7.441 -17.766 -10.961 1 98.81 133 VAL B C 1
ATOM 2036 O O . VAL B 1 133 ? -7.227 -18.094 -12.125 1 98.81 133 VAL B O 1
ATOM 2039 N N . GLU B 1 134 ? -8.547 -17.234 -10.562 1 98.62 134 GLU B N 1
ATOM 2040 C CA . GLU B 1 134 ? -9.562 -16.719 -11.484 1 98.62 134 GLU B CA 1
ATOM 2041 C C . GLU B 1 134 ? -9.805 -15.234 -11.273 1 98.62 134 GLU B C 1
ATOM 2043 O O . GLU B 1 134 ? -9.984 -14.789 -10.141 1 98.62 134 GLU B O 1
ATOM 2048 N N . ILE B 1 135 ? -9.836 -14.477 -12.359 1 98.62 135 ILE B N 1
ATOM 2049 C CA . ILE B 1 135 ? -10.148 -13.055 -12.312 1 98.62 135 ILE B CA 1
ATOM 2050 C C . ILE B 1 135 ? -11.383 -12.766 -13.156 1 98.62 135 ILE B C 1
ATOM 2052 O O . ILE B 1 135 ? -11.438 -13.125 -14.336 1 98.62 135 ILE B O 1
ATOM 2056 N N . ARG B 1 136 ? -12.328 -12.133 -12.484 1 98 136 ARG B N 1
ATOM 2057 C CA . ARG B 1 136 ? -13.562 -11.727 -13.156 1 98 136 ARG B CA 1
ATOM 2058 C C . ARG B 1 136 ? -13.742 -10.219 -13.086 1 98 136 ARG B C 1
ATOM 2060 O O . ARG B 1 136 ? -13.812 -9.641 -12 1 98 136 ARG B O 1
ATOM 2067 N N . GLU B 1 137 ? -13.805 -9.562 -14.172 1 96.19 137 GLU B N 1
ATOM 2068 C CA . GLU B 1 137 ? -14.078 -8.133 -14.258 1 96.19 137 GLU B CA 1
ATOM 2069 C C . GLU B 1 137 ? -15.414 -7.867 -14.945 1 96.19 137 GLU B C 1
ATOM 2071 O O . GLU B 1 137 ? -15.664 -8.367 -16.047 1 96.19 137 GLU B O 1
ATOM 2076 N N . ALA B 1 138 ? -16.172 -7.168 -14.219 1 89.94 138 ALA B N 1
ATOM 2077 C CA . ALA B 1 138 ? -17.469 -6.816 -14.812 1 89.94 138 ALA B CA 1
ATOM 2078 C C . ALA B 1 138 ? -17.281 -5.836 -15.969 1 89.94 138 ALA B C 1
ATOM 2080 O O . ALA B 1 138 ? -16.281 -5.113 -16.031 1 89.94 138 ALA B O 1
ATOM 2081 N N . GLN B 1 139 ? -17.969 -5.945 -17.016 1 75.44 139 GLN B N 1
ATOM 2082 C CA . GLN B 1 139 ? -17.922 -4.992 -18.109 1 75.44 139 GLN B CA 1
ATOM 2083 C C . GLN B 1 139 ? -18.422 -3.615 -17.672 1 75.44 139 GLN B C 1
ATOM 2085 O O . GLN B 1 139 ? -19.359 -3.508 -16.875 1 75.44 139 GLN B O 1
ATOM 2090 N N . PRO B 1 140 ? -17.812 -2.635 -18.094 1 65.5 140 PRO B N 1
ATOM 2091 C CA . PRO B 1 140 ? -18.203 -1.264 -17.75 1 65.5 140 PRO B CA 1
ATOM 2092 C C . PRO B 1 140 ? -19.641 -0.944 -18.109 1 65.5 140 PRO B C 1
ATOM 2094 O O . PRO B 1 140 ? -20.203 -1.547 -19.031 1 65.5 140 PRO B O 1
#

Organism: Paramagnetospirillum magneticum (strain ATCC 700264 / AMB-1) (NCBI:txid342108)

Secondary structure (DSSP, 8-state):
--EEEEE-SSSSEEEEEE-SS----BEE-SHHHHHHT--EE--TT-EEEEEE-TT-EEEE--TT---EEEEETTT--EEEEEEEETTEEEEEEEGGGEESPPPPPTTPPEE--TT--HHHHHHHHHHHSBSEEEEEE---/--EEEEE-SSSSEEEEEE-SS----BEE-SHHHHHHT--EE--TT-EEEEEE-TT-EEEE--TT---EEEEETTT--EEEEEEEETTEEEEEEEGGGEESPPPPPTTPPEE--TT--HHHHHHHHHHHSBSEEEEEE---

pLDDT: mean 94.8, std 6.57, range [60.34, 98.94]

Sequence (280 aa):
MGEVHGSCHCGAVHVSYASDGPLAGRRCGCGFCRRHGSLYTSDPAGRLRIEAVGGALSRYRFGQRTADFLLCARCGVLVAVTAEIDGTLRGGVNLAVMDPPVPAAADVPVMNFDAETESERTARRRRNWIGHVEIREAQPMGEVHGSCHCGAVHVSYASDGPLAGRRCGCGFCRRHGSLYTSDPAGRLRIEAVGGALSRYRFGQRTADFLLCARCGVLVAVTAEIDGTLRGGVNLAVMDPPVPAAADVPVMNFDAETESERTARRRRNWIGHVEIREAQP

Nearest PDB structures (foldseek):
  3fac-assembly6_F  TM=8.200E-01  e=1.087E-06  Cereibacter sphaeroides 2.4.1
  6m6r-assembly1_A  TM=4.191E-01  e=9.066E-01  Caenorhabditis elegans
  8cgm-assembly2_B  TM=2.243E-01  e=2.772E+00  Porphyromonas gingivalis ATCC 33277
  3fac-assembly6_F  TM=8.270E-01  e=6.493E-07  Cereibacter sphaeroides 2.4.1
  6m6r-assembly1_A  TM=4.193E-01  e=9.034E-01  Caenorhabditis elegans

Radius of gyration: 18.71 Å; Cα contacts (8 Å, |Δi|>4): 681; chains: 2; bounding box: 38×54×37 Å

InterPro domains:
  IPR006913 CENP-V/GFA domain [PF04828] (4-101)
  IPR006913 CENP-V/GFA domain [PS51891] (4-114)
  IPR011057 Mss4-like superfamily [SSF51316] (2-107)
  IPR052355 Centromere protein V-like [PTHR28620] (4-121)

Solvent-accessible surface area (backbone atoms only — not comparable to full-atom values): 14610 Å² total; per-residue (Å²): 91,64,73,46,40,30,32,44,73,81,64,48,34,36,38,38,42,35,35,68,64,77,90,56,59,38,29,49,60,48,71,57,39,43,32,36,41,51,34,32,28,57,37,43,87,17,39,36,39,37,41,24,43,42,82,26,69,35,75,37,65,58,94,87,56,71,44,37,38,33,23,33,62,73,69,30,28,61,49,34,37,33,31,76,55,95,89,35,42,24,27,35,39,30,41,46,32,29,56,73,75,58,81,80,63,80,79,48,56,71,42,78,65,85,84,52,50,73,69,54,46,50,53,50,46,68,63,47,20,17,53,37,51,45,81,46,65,42,77,115,89,65,72,46,40,31,33,45,73,82,62,46,35,36,37,40,41,34,34,66,64,79,91,56,58,39,29,50,60,49,72,61,38,42,33,37,42,51,34,32,31,57,36,42,86,16,38,37,39,38,42,24,43,44,83,26,70,36,74,36,67,57,93,88,55,69,42,36,39,33,22,33,62,73,70,30,28,62,48,33,36,34,32,75,54,94,89,35,42,25,26,37,38,28,40,47,32,29,58,74,75,58,81,81,63,82,81,50,56,70,42,77,66,85,84,51,49,73,68,54,47,51,54,52,45,67,64,47,20,16,52,37,51,45,80,47,65,44,77,117

Foldseek 3Di:
DDKWKFADDVRFKIKIKDDPDDQAWAAEDDPVRVVQVFTWAFDQAMEMEMEGEAPQWDFDADDVRQKTQTAGPPRGHGFWIWGQAPNFIWIIGTQCGTPPRDDDDPPHDYDYCPPDDPVRVSVVRNPGTHGHYHYHYHHD/DDKWKFADDVRFKIKIKDDPDDQAWAAEDDPVRVVLVFTWAFDQAMAMEMEGEAPQWDFDADDVRQKTQTAGPPRGHGFWIWGQAPNFIWIIGTQCGTPPRDDDDPPHDYDYCPPDDPVRVSVVRNPGTHGHYHYHYHHD